Protein AF-A0A956AFU4-F1 (afdb_monomer_lite)

Radius of gyration: 18.27 Å; chains: 1; bounding box: 60×45×40 Å

pLDDT: mean 80.73, std 21.37, range [30.95, 98.81]

Secondary structure (DSSP, 8-state):
-EEEEEEEPPTT--HHHHHHTTBHHHHHHHH--S-B-EEETTEEE--SEEEEPPTT---SSPPPGGGB-TTT--B--S--------TT-PPPHHHHHHTT-SS---STTS----TTTHHHHHHHHHHHHHHHHHTS---EEEEEEEEETHHHHHHHHHHHHHHHHHGGGSEEEEEEES----TTHHHH-GGGTEE-TTEEEEEEEEETT---GGG----TTT-EE-TTSEEEEEEESS-TTTTTBPPTT----

Sequence (253 aa):
MAIVTIFNHGTGYNRAKGVENNELVGWLHSHVIGEEARMDDGRLVPGNFIINEGPGSTAGGIALPTNVNPMTGRERGHETVKLGKTPGQDRSAFAKGFAGEGAGKRWALTGNIAGAGWDENVQRTVHLIQALKYDHDLDVTQVNMVGWSRGAVTSIRIANKLYEVFGASIRCNIFGLDPVAGQNAGVTMEDTRTLPESVDTYVAILSMNEERRSFAPQDRDRMDIAATTTRCFLPMPGKHSEQVMGTSGVAQT

Structure (mmCIF, N/CA/C/O backbone):
data_AF-A0A956AFU4-F1
#
_entry.id   AF-A0A956AFU4-F1
#
loop_
_atom_site.group_PDB
_atom_site.id
_atom_site.type_symbol
_atom_site.label_atom_id
_atom_site.label_alt_id
_atom_site.label_comp_id
_atom_site.label_asym_id
_atom_site.label_entity_id
_atom_site.label_seq_id
_atom_site.pdbx_PDB_ins_code
_atom_site.Cartn_x
_atom_site.Cartn_y
_atom_site.Cartn_z
_atom_site.occupancy
_atom_site.B_iso_or_equiv
_atom_site.auth_seq_id
_atom_site.auth_comp_id
_atom_site.auth_asym_id
_atom_site.auth_atom_id
_atom_site.pdbx_PDB_model_num
ATOM 1 N N . MET A 1 1 ? -12.527 -9.218 15.842 1.00 65.44 1 MET A N 1
ATOM 2 C CA . MET A 1 1 ? -11.191 -8.710 15.489 1.00 65.44 1 MET A CA 1
ATOM 3 C C . MET A 1 1 ? -10.599 -9.505 14.333 1.00 65.44 1 MET A C 1
ATOM 5 O O . MET A 1 1 ? -10.184 -10.644 14.513 1.00 65.44 1 MET A O 1
ATOM 9 N N . ALA A 1 2 ? -10.608 -8.914 13.145 1.00 88.94 2 ALA A N 1
ATOM 10 C CA . ALA A 1 2 ? -10.081 -9.464 11.907 1.00 88.94 2 ALA A CA 1
ATOM 11 C C . ALA A 1 2 ? -8.913 -8.600 11.413 1.00 88.94 2 ALA A C 1
ATOM 13 O O . ALA A 1 2 ? -8.947 -7.369 11.502 1.00 88.94 2 ALA A O 1
ATOM 14 N N . ILE A 1 3 ? -7.886 -9.266 10.892 1.00 95.25 3 ILE A N 1
ATOM 15 C CA . ILE A 1 3 ? -6.719 -8.644 10.266 1.00 95.25 3 ILE A CA 1
ATOM 16 C C . ILE A 1 3 ? -6.833 -8.888 8.765 1.00 95.25 3 ILE A C 1
ATOM 18 O O . ILE A 1 3 ? -7.019 -10.031 8.349 1.00 95.25 3 ILE A O 1
ATOM 22 N N . VAL A 1 4 ? -6.697 -7.831 7.966 1.00 97.56 4 VAL A N 1
ATOM 23 C CA . VAL A 1 4 ? -6.661 -7.929 6.501 1.00 97.56 4 VAL A CA 1
ATOM 24 C C . VAL A 1 4 ? -5.284 -7.515 5.998 1.00 97.56 4 VAL A C 1
ATOM 26 O O . VAL A 1 4 ? -4.750 -6.490 6.420 1.00 97.56 4 VAL A 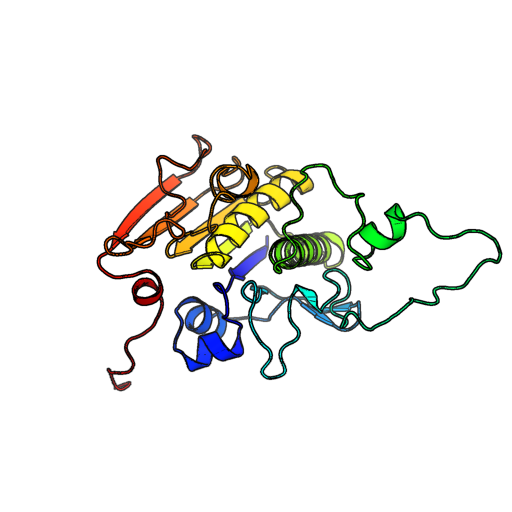O 1
ATOM 29 N N . THR A 1 5 ? -4.696 -8.294 5.092 1.00 98.31 5 THR A N 1
ATOM 30 C CA . THR A 1 5 ? -3.412 -7.947 4.458 1.00 98.31 5 THR A CA 1
ATOM 31 C C . THR A 1 5 ? -3.619 -7.496 3.016 1.00 98.31 5 THR A C 1
ATOM 33 O O . THR A 1 5 ? -4.312 -8.155 2.256 1.00 98.31 5 THR A O 1
ATOM 36 N N . ILE A 1 6 ? -3.015 -6.388 2.605 1.00 98.50 6 ILE A N 1
ATOM 37 C CA . ILE A 1 6 ? -3.124 -5.854 1.247 1.00 98.50 6 ILE A CA 1
ATOM 38 C C . ILE A 1 6 ? -1.759 -5.928 0.572 1.00 98.50 6 ILE A C 1
ATOM 40 O O . ILE A 1 6 ? -0.765 -5.427 1.100 1.00 98.50 6 ILE A O 1
ATOM 44 N N . PHE A 1 7 ? -1.730 -6.510 -0.620 1.00 98.44 7 PHE A N 1
ATOM 45 C CA . PHE A 1 7 ? -0.550 -6.615 -1.467 1.00 98.44 7 PHE A CA 1
ATOM 46 C C . PHE A 1 7 ? -0.687 -5.659 -2.650 1.00 98.44 7 PHE A C 1
ATOM 48 O O . PHE A 1 7 ? -1.596 -5.796 -3.464 1.00 98.44 7 PHE A O 1
ATOM 55 N N . ASN A 1 8 ? 0.203 -4.673 -2.735 1.00 97.69 8 ASN A N 1
ATOM 56 C CA . ASN A 1 8 ? 0.183 -3.625 -3.750 1.00 97.69 8 ASN A CA 1
ATOM 57 C C . ASN A 1 8 ? 1.377 -3.785 -4.700 1.00 97.69 8 ASN A C 1
ATOM 59 O O . ASN A 1 8 ? 2.507 -3.411 -4.363 1.00 97.69 8 ASN A O 1
ATOM 63 N N . HIS A 1 9 ? 1.132 -4.306 -5.903 1.00 95.94 9 HIS A N 1
ATOM 64 C CA . HIS A 1 9 ? 2.177 -4.445 -6.917 1.00 95.94 9 HIS A CA 1
ATOM 65 C C . HIS A 1 9 ? 2.694 -3.084 -7.404 1.00 95.94 9 HIS A C 1
ATOM 67 O O . HIS A 1 9 ? 1.986 -2.072 -7.440 1.00 95.94 9 HIS A O 1
ATOM 73 N N . GLY A 1 10 ? 3.962 -3.059 -7.797 1.00 91.69 10 GLY A N 1
ATOM 74 C CA . GLY A 1 10 ? 4.616 -1.900 -8.387 1.00 91.69 10 GLY A CA 1
ATOM 75 C C . GLY A 1 10 ? 4.255 -1.707 -9.855 1.00 91.69 10 GLY A C 1
ATOM 76 O O . GLY A 1 10 ? 3.595 -2.523 -10.490 1.00 91.69 10 GLY A O 1
ATOM 77 N N . THR A 1 11 ? 4.687 -0.587 -10.421 1.00 89.00 11 THR A N 1
ATOM 78 C CA . THR A 1 11 ? 4.307 -0.203 -11.790 1.00 89.00 11 THR A CA 1
ATOM 79 C C . THR A 1 11 ? 4.598 -1.283 -12.816 1.00 89.00 11 THR A C 1
ATOM 81 O O . THR A 1 11 ? 5.735 -1.737 -12.920 1.00 89.00 11 THR A O 1
ATOM 84 N N . GLY A 1 12 ? 3.626 -1.591 -13.670 1.00 85.38 12 GLY A N 1
ATOM 85 C CA . GLY A 1 12 ? 3.855 -2.526 -14.763 1.00 85.38 12 GLY A CA 1
ATOM 86 C C . GLY A 1 12 ? 3.881 -3.984 -14.305 1.00 85.38 12 GLY A C 1
ATOM 87 O O . GLY A 1 12 ? 4.179 -4.849 -15.131 1.00 85.38 12 GLY A O 1
ATOM 88 N N . TYR A 1 13 ? 3.594 -4.245 -13.023 1.00 89.69 13 TYR A N 1
ATOM 89 C CA . TYR A 1 13 ? 3.439 -5.566 -12.422 1.00 89.69 13 TYR A CA 1
ATOM 90 C C . TYR A 1 13 ? 1.984 -5.804 -12.043 1.00 89.69 13 TYR A C 1
ATOM 92 O O . TYR A 1 13 ? 1.231 -4.882 -11.745 1.00 89.69 13 TYR A O 1
ATOM 100 N N . ASN A 1 14 ? 1.590 -7.061 -12.102 1.00 91.25 14 ASN A N 1
ATOM 101 C CA . ASN A 1 14 ? 0.293 -7.570 -11.692 1.00 91.25 14 ASN A CA 1
ATOM 102 C C . ASN A 1 14 ? 0.534 -8.927 -11.028 1.00 91.25 14 ASN A C 1
ATOM 104 O O . ASN A 1 14 ? 1.646 -9.455 -11.109 1.00 91.25 14 ASN A O 1
ATOM 108 N N . ARG A 1 15 ? -0.495 -9.512 -10.426 1.00 92.56 15 ARG A N 1
ATOM 109 C CA . ARG A 1 15 ? -0.406 -10.794 -9.715 1.00 92.56 15 ARG A CA 1
ATOM 110 C C . ARG A 1 15 ? 0.291 -11.903 -10.513 1.00 92.56 15 ARG A C 1
ATOM 112 O O . ARG A 1 15 ? 1.097 -12.635 -9.955 1.00 92.56 15 ARG A O 1
ATOM 119 N N . ALA A 1 16 ? 0.040 -12.020 -11.823 1.00 91.44 16 ALA A N 1
ATOM 120 C CA . ALA A 1 16 ? 0.672 -13.065 -12.636 1.00 91.44 16 ALA A CA 1
ATOM 121 C C . ALA A 1 16 ? 2.142 -12.747 -12.903 1.00 91.44 16 ALA A C 1
ATOM 123 O O . ALA A 1 16 ? 3.014 -13.574 -12.646 1.00 91.44 16 ALA A O 1
ATOM 124 N N . LYS A 1 17 ? 2.424 -11.528 -13.371 1.00 90.31 17 LYS A N 1
ATOM 125 C CA . LYS A 1 17 ? 3.786 -11.098 -13.684 1.00 90.31 17 LYS A CA 1
ATOM 126 C C . LYS A 1 17 ? 4.671 -11.083 -12.439 1.00 90.31 17 LYS A C 1
ATOM 128 O O . LYS A 1 17 ? 5.851 -11.399 -12.533 1.00 90.31 17 LYS A O 1
ATOM 133 N N . GLY A 1 18 ? 4.114 -10.738 -11.282 1.00 91.19 18 GLY A N 1
ATOM 134 C CA . GLY A 1 18 ? 4.826 -10.763 -10.014 1.00 91.19 18 GLY A CA 1
ATOM 135 C C . GLY A 1 18 ? 5.285 -12.160 -9.634 1.00 91.19 18 GLY A C 1
ATOM 136 O O . GLY A 1 18 ? 6.456 -12.357 -9.322 1.00 91.19 18 GLY A O 1
ATOM 137 N N . VAL A 1 19 ? 4.397 -13.147 -9.747 1.00 91.69 19 VAL A N 1
ATOM 138 C CA . VAL A 1 19 ? 4.746 -14.555 -9.518 1.00 91.69 19 VAL A CA 1
ATOM 139 C C . VAL A 1 19 ? 5.769 -15.046 -10.543 1.00 91.69 19 VAL A C 1
ATOM 141 O O . VAL A 1 19 ? 6.782 -15.623 -10.159 1.00 91.69 19 VAL A O 1
ATOM 144 N N . GLU A 1 20 ? 5.555 -14.765 -11.831 1.00 91.06 20 GLU A N 1
ATOM 145 C CA . GLU A 1 20 ? 6.462 -15.169 -12.917 1.00 91.06 20 GLU A CA 1
ATOM 146 C C . GLU A 1 20 ? 7.886 -14.627 -12.727 1.00 91.06 20 GLU A C 1
ATOM 148 O O . GLU A 1 20 ? 8.863 -15.323 -12.992 1.00 91.06 20 GLU A O 1
ATOM 153 N N . ASN A 1 21 ? 8.012 -13.388 -12.245 1.00 89.25 21 ASN A N 1
ATOM 154 C CA . ASN A 1 21 ? 9.300 -12.714 -12.080 1.00 89.25 21 ASN A CA 1
ATOM 155 C C . ASN A 1 21 ? 9.897 -12.885 -10.676 1.00 89.25 21 ASN A C 1
ATOM 157 O O . ASN A 1 21 ? 10.904 -12.247 -10.373 1.00 89.25 21 ASN A O 1
ATOM 161 N N . ASN A 1 22 ? 9.294 -13.719 -9.820 1.00 90.94 22 ASN A N 1
ATOM 162 C CA . ASN A 1 22 ? 9.691 -13.870 -8.419 1.00 90.94 22 ASN A CA 1
ATOM 163 C C . ASN A 1 22 ? 9.817 -12.508 -7.700 1.00 90.94 22 ASN A C 1
ATOM 165 O O . ASN A 1 22 ? 10.766 -12.245 -6.959 1.00 90.94 22 ASN A O 1
ATOM 169 N N . GLU A 1 23 ? 8.872 -11.610 -7.981 1.00 94.38 23 GLU A N 1
ATOM 170 C CA . GLU A 1 23 ? 8.707 -10.334 -7.293 1.00 94.38 23 GLU A CA 1
ATOM 171 C C . GLU A 1 23 ? 8.320 -10.606 -5.837 1.00 94.38 23 GLU A C 1
ATOM 173 O O . GLU A 1 23 ? 7.397 -11.376 -5.587 1.00 94.38 23 GLU A O 1
ATOM 178 N N . LEU A 1 24 ? 8.936 -9.927 -4.869 1.00 95.62 24 LEU A N 1
ATOM 179 C CA . LEU A 1 24 ? 8.678 -10.142 -3.443 1.00 95.62 24 LEU A CA 1
ATOM 180 C C . LEU A 1 24 ? 7.192 -10.010 -3.064 1.00 95.62 24 LEU A C 1
ATOM 182 O O . LEU A 1 24 ? 6.687 -10.830 -2.305 1.00 95.62 24 LEU A O 1
ATOM 186 N N . VAL A 1 25 ? 6.462 -9.027 -3.603 1.00 96.94 25 VAL A N 1
ATOM 187 C CA . VAL A 1 25 ? 5.008 -8.906 -3.361 1.00 96.94 25 VAL A CA 1
ATOM 188 C C . VAL A 1 25 ? 4.253 -10.095 -3.968 1.00 96.94 25 VAL A C 1
ATOM 190 O O . VAL A 1 25 ? 3.366 -10.645 -3.316 1.00 96.94 25 VAL A O 1
ATOM 193 N N . GLY A 1 26 ? 4.665 -10.525 -5.166 1.00 95.69 26 GLY A N 1
ATOM 194 C CA . GLY A 1 26 ? 4.195 -11.735 -5.845 1.00 95.69 26 GLY A CA 1
ATOM 195 C C . GLY A 1 26 ? 4.377 -12.999 -5.009 1.00 95.69 26 GLY A C 1
ATOM 196 O O . GLY A 1 26 ? 3.454 -13.791 -4.805 1.00 95.69 26 GLY A O 1
ATOM 197 N N . TRP A 1 27 ? 5.582 -13.154 -4.470 1.00 95.88 27 TRP A N 1
ATOM 198 C CA . TRP A 1 27 ? 5.955 -14.246 -3.589 1.00 95.88 27 TRP A CA 1
ATOM 199 C C . TRP A 1 27 ? 5.118 -14.221 -2.308 1.00 95.88 27 TRP A C 1
ATOM 201 O O . TRP A 1 27 ? 4.499 -15.226 -1.968 1.00 95.88 27 TRP A O 1
ATOM 211 N N . LEU A 1 28 ? 5.010 -13.070 -1.638 1.00 96.62 28 LEU A N 1
ATOM 212 C CA . LEU A 1 28 ? 4.272 -12.939 -0.380 1.00 96.62 28 LEU A CA 1
ATOM 213 C C . LEU A 1 28 ? 2.788 -13.276 -0.532 1.00 96.62 28 LEU A C 1
ATOM 215 O O . LEU A 1 28 ? 2.269 -14.064 0.256 1.00 96.62 28 LEU A O 1
ATOM 219 N N . HIS A 1 29 ? 2.107 -12.744 -1.549 1.00 95.56 29 HIS A N 1
ATOM 220 C CA . HIS A 1 29 ? 0.685 -13.042 -1.743 1.00 95.56 29 HIS A CA 1
ATOM 221 C C . HIS A 1 29 ? 0.435 -14.483 -2.214 1.00 95.56 29 HIS A C 1
ATOM 223 O O . HIS A 1 29 ? -0.698 -14.949 -2.178 1.00 95.56 29 HIS A O 1
ATOM 229 N N . SER A 1 30 ? 1.464 -15.192 -2.684 1.00 95.62 30 SER A N 1
ATOM 230 C CA . SER A 1 30 ? 1.369 -16.613 -3.053 1.00 95.62 30 SER A CA 1
ATOM 231 C C . SER A 1 30 ? 1.639 -17.551 -1.874 1.00 95.62 30 SER A C 1
ATOM 233 O O . SER A 1 30 ? 1.306 -18.730 -1.946 1.00 95.62 30 SER A O 1
ATOM 235 N N . HIS A 1 31 ? 2.236 -17.034 -0.795 1.00 95.31 31 HIS A N 1
ATOM 236 C CA . HIS A 1 31 ? 2.576 -17.786 0.419 1.00 95.31 31 HIS A CA 1
ATOM 237 C C . HIS A 1 31 ? 1.756 -17.353 1.644 1.00 95.31 31 HIS A C 1
ATOM 239 O O . HIS A 1 31 ? 1.912 -17.918 2.728 1.00 95.31 31 HIS A O 1
ATOM 245 N N . VAL A 1 32 ? 0.879 -16.357 1.498 1.00 94.38 32 VAL A N 1
ATOM 246 C CA . VAL A 1 32 ? -0.087 -15.993 2.534 1.00 94.38 32 VAL A CA 1
ATOM 247 C C . VAL A 1 32 ? -1.142 -17.092 2.664 1.00 94.38 32 VAL A C 1
ATOM 249 O O . VAL A 1 32 ? -1.648 -17.615 1.674 1.00 94.38 32 VAL A O 1
ATOM 252 N N . ILE A 1 33 ? -1.492 -17.444 3.900 1.00 93.56 33 ILE A N 1
ATOM 253 C CA . ILE A 1 33 ? -2.570 -18.397 4.171 1.00 93.56 33 ILE A CA 1
ATOM 254 C C . ILE A 1 33 ? -3.899 -17.641 4.215 1.00 93.56 33 ILE A C 1
ATOM 256 O O . ILE A 1 33 ? -4.070 -16.715 5.015 1.00 93.56 33 ILE A O 1
ATOM 260 N N . GLY A 1 34 ? -4.858 -18.076 3.400 1.00 92.94 34 GLY A N 1
ATOM 261 C CA . GLY A 1 34 ? -6.239 -17.606 3.436 1.00 92.94 34 GLY A CA 1
ATOM 262 C C . GLY A 1 34 ? -6.835 -17.401 2.051 1.00 92.94 34 GLY A C 1
ATOM 263 O O . GLY A 1 34 ? -6.448 -18.077 1.100 1.00 92.94 34 GLY A O 1
ATOM 264 N N . GLU A 1 35 ? -7.776 -16.467 1.948 1.00 95.19 35 GLU A N 1
ATOM 265 C CA . GLU A 1 35 ? -8.568 -16.222 0.743 1.00 95.19 35 GLU A CA 1
ATOM 266 C C . GLU A 1 35 ? -8.532 -14.742 0.345 1.00 95.19 35 GLU A C 1
ATOM 268 O O . GLU A 1 35 ? -8.536 -13.848 1.200 1.00 95.19 35 GLU A O 1
ATOM 273 N N . GLU A 1 36 ? -8.516 -14.482 -0.965 1.00 96.00 36 GLU A N 1
ATOM 274 C CA . GLU A 1 36 ? -8.571 -13.122 -1.499 1.00 96.00 36 GLU A CA 1
ATOM 275 C C . GLU A 1 36 ? -9.989 -12.557 -1.350 1.00 96.00 36 GLU A C 1
ATOM 277 O O . GLU A 1 36 ? -10.942 -13.063 -1.946 1.00 96.00 36 GLU A O 1
ATOM 282 N N . ALA A 1 37 ? -10.115 -11.446 -0.630 1.00 95.19 37 ALA A N 1
ATOM 283 C CA . ALA A 1 37 ? -11.294 -10.606 -0.664 1.00 95.19 37 ALA A CA 1
ATOM 284 C C . ALA A 1 37 ? -11.355 -9.862 -2.004 1.00 95.19 37 ALA A C 1
ATOM 286 O O . ALA A 1 37 ? -10.443 -9.113 -2.375 1.00 95.19 37 ALA A O 1
ATOM 287 N N . ARG A 1 38 ? -12.451 -10.042 -2.739 1.00 92.81 38 ARG A N 1
ATOM 288 C CA . ARG A 1 38 ? -12.641 -9.434 -4.061 1.00 92.81 38 ARG A CA 1
ATOM 289 C C . ARG A 1 38 ? -14.111 -9.174 -4.352 1.00 92.81 38 ARG A C 1
ATOM 291 O O . ARG A 1 38 ? -14.988 -9.831 -3.805 1.00 92.81 38 ARG A O 1
ATOM 298 N N . MET A 1 39 ? -14.362 -8.243 -5.265 1.00 86.94 39 MET A N 1
ATOM 299 C CA . MET A 1 39 ? -15.676 -8.116 -5.885 1.00 86.94 39 MET A CA 1
ATOM 300 C C . MET A 1 39 ? -15.762 -9.094 -7.053 1.00 86.94 39 MET A C 1
ATOM 302 O O . MET A 1 39 ? -14.866 -9.132 -7.897 1.00 86.94 39 MET A O 1
ATOM 306 N N . ASP A 1 40 ? -16.830 -9.878 -7.083 1.00 84.88 40 ASP A N 1
ATOM 307 C CA . ASP A 1 40 ? -17.170 -10.815 -8.143 1.00 84.88 40 ASP A CA 1
ATOM 308 C C . ASP A 1 40 ? -18.571 -10.480 -8.648 1.00 84.88 40 ASP A C 1
ATOM 310 O O . ASP A 1 40 ? -19.566 -10.700 -7.958 1.00 84.88 40 ASP A O 1
ATOM 314 N N . ASP A 1 41 ? -18.636 -9.847 -9.816 1.00 82.44 41 ASP A N 1
ATOM 315 C CA . ASP A 1 41 ? -19.887 -9.441 -10.460 1.00 82.44 41 ASP A CA 1
ATOM 316 C C . ASP A 1 41 ? -20.851 -8.634 -9.553 1.00 82.44 41 ASP A C 1
ATOM 318 O O . ASP A 1 41 ? -22.069 -8.812 -9.558 1.00 82.44 41 ASP A O 1
ATOM 322 N N . GLY A 1 42 ? -20.306 -7.710 -8.758 1.00 78.81 42 GLY A N 1
ATOM 323 C CA . GLY A 1 42 ? -21.057 -6.874 -7.815 1.00 78.81 42 GLY A CA 1
ATOM 324 C C . GLY A 1 42 ? -21.301 -7.513 -6.448 1.00 78.81 42 GLY A C 1
ATOM 325 O O . GLY A 1 42 ? -21.885 -6.867 -5.580 1.00 78.81 42 GLY A O 1
ATOM 326 N N . ARG A 1 43 ? -20.840 -8.746 -6.227 1.00 84.31 43 ARG A N 1
ATOM 327 C CA . ARG A 1 43 ? -20.922 -9.439 -4.941 1.00 84.31 43 ARG A CA 1
ATOM 328 C C . ARG A 1 43 ? -19.559 -9.479 -4.261 1.00 84.31 43 ARG A C 1
ATOM 330 O O . ARG A 1 43 ? -18.560 -9.805 -4.893 1.00 84.31 43 ARG A O 1
ATOM 337 N N . LEU A 1 44 ? -19.525 -9.208 -2.960 1.00 88.25 44 LEU A N 1
ATOM 338 C CA . LEU A 1 44 ? -18.322 -9.429 -2.167 1.00 88.25 44 LEU A CA 1
ATOM 339 C C . LEU A 1 44 ? -18.074 -10.936 -2.004 1.00 88.25 44 LEU A C 1
ATOM 341 O O . LEU A 1 44 ? -18.920 -11.677 -1.497 1.00 88.25 44 LEU A O 1
ATOM 345 N N . VAL A 1 45 ? -16.892 -11.376 -2.419 1.00 92.62 45 VAL A N 1
ATOM 346 C CA . VAL A 1 45 ? -16.270 -12.620 -1.971 1.00 92.62 45 VAL A CA 1
ATOM 347 C C . VAL A 1 45 ? -15.416 -12.247 -0.758 1.00 92.62 45 VAL A C 1
ATOM 349 O O . VAL A 1 45 ? -14.457 -11.487 -0.928 1.00 92.62 45 VAL A O 1
ATOM 352 N N . PRO A 1 46 ? -15.782 -12.678 0.463 1.00 92.56 46 PRO A N 1
ATOM 353 C CA . PRO A 1 46 ? -15.028 -12.332 1.658 1.00 92.56 46 PRO A CA 1
ATOM 354 C C . PRO A 1 46 ? -13.668 -13.035 1.661 1.00 92.56 46 PRO A C 1
ATOM 356 O O . PRO A 1 46 ? -13.501 -14.087 1.055 1.00 92.56 46 PRO A O 1
ATOM 359 N N . GLY A 1 47 ? -12.702 -12.454 2.364 1.00 93.81 47 GLY A N 1
ATOM 360 C CA . GLY A 1 47 ? -11.348 -12.987 2.465 1.00 93.81 47 GLY A CA 1
ATOM 361 C C . GLY A 1 47 ? -10.522 -12.217 3.489 1.00 93.81 47 GLY A C 1
ATOM 362 O O . GLY A 1 47 ? -10.987 -11.230 4.065 1.00 93.81 47 GLY A O 1
ATOM 363 N N . ASN A 1 48 ? -9.296 -12.670 3.731 1.00 94.00 48 ASN A N 1
ATOM 364 C CA . ASN A 1 48 ? -8.367 -12.078 4.699 1.00 94.00 48 ASN A CA 1
ATOM 365 C C . ASN A 1 48 ? -7.185 -11.355 4.034 1.00 94.00 48 ASN A C 1
ATOM 367 O O . ASN A 1 48 ? -6.356 -10.761 4.731 1.00 94.00 48 ASN A O 1
ATOM 371 N N . PHE A 1 49 ? -7.107 -11.353 2.703 1.00 97.25 49 PHE A N 1
ATOM 372 C CA . PHE A 1 49 ? -6.166 -10.504 1.984 1.00 97.25 49 PHE A CA 1
ATOM 373 C C . PHE A 1 49 ? -6.754 -9.891 0.713 1.00 97.25 49 PHE A C 1
ATOM 375 O O . PHE A 1 49 ? -7.732 -10.381 0.173 1.00 97.25 49 PHE A O 1
ATOM 382 N N . ILE A 1 50 ? -6.160 -8.804 0.228 1.00 97.12 50 ILE A N 1
ATOM 383 C CA . ILE A 1 50 ? -6.544 -8.114 -1.010 1.00 97.12 50 ILE A CA 1
ATOM 384 C C . ILE A 1 50 ? -5.296 -7.993 -1.881 1.00 97.12 50 ILE A C 1
ATOM 386 O O . ILE A 1 50 ? -4.235 -7.617 -1.385 1.00 97.12 50 ILE A O 1
ATOM 390 N N . ILE A 1 51 ? -5.416 -8.266 -3.179 1.00 96.44 51 ILE A N 1
ATOM 391 C CA . ILE A 1 51 ? -4.337 -8.029 -4.145 1.00 96.44 51 ILE A CA 1
ATOM 392 C C . ILE A 1 51 ? -4.727 -6.863 -5.046 1.00 96.44 51 ILE A C 1
ATOM 394 O O . ILE A 1 51 ? -5.764 -6.906 -5.708 1.00 96.44 51 ILE A O 1
ATOM 398 N N . ASN A 1 52 ? -3.886 -5.835 -5.091 1.00 94.69 52 ASN A N 1
ATOM 399 C CA . ASN A 1 52 ? -4.008 -4.692 -5.985 1.00 94.69 52 ASN A CA 1
ATOM 400 C C . ASN A 1 52 ? -2.939 -4.751 -7.071 1.00 94.69 52 ASN A C 1
ATOM 402 O O . ASN A 1 52 ? -1.739 -4.823 -6.790 1.00 94.69 52 ASN A O 1
ATOM 406 N N . GLU A 1 53 ? -3.385 -4.656 -8.320 1.00 92.12 53 GLU A N 1
ATOM 407 C CA . GLU A 1 53 ? -2.484 -4.659 -9.466 1.00 92.12 53 GLU A CA 1
ATOM 408 C C . GLU A 1 53 ? -1.706 -3.349 -9.555 1.00 92.12 53 GLU A C 1
ATOM 410 O O . GLU A 1 53 ? -2.178 -2.276 -9.172 1.00 92.12 53 GLU A O 1
ATOM 415 N N . GLY A 1 54 ? -0.512 -3.417 -10.122 1.00 88.19 54 GLY A N 1
ATOM 416 C CA . GLY A 1 54 ? 0.346 -2.264 -10.268 1.00 88.19 54 GLY A CA 1
ATOM 417 C C . GLY A 1 54 ? -0.186 -1.263 -11.294 1.00 88.19 54 GLY A C 1
ATOM 418 O O . GLY A 1 54 ? -0.692 -1.665 -12.351 1.00 88.19 54 GLY A O 1
ATOM 419 N N . PRO A 1 55 ? -0.014 0.049 -11.049 1.00 83.25 55 PRO A N 1
ATOM 420 C CA . PRO A 1 55 ? -0.322 1.096 -12.020 1.00 83.25 55 PRO A CA 1
ATOM 421 C C . PRO A 1 55 ? 0.346 0.838 -13.368 1.00 83.25 55 PRO A C 1
ATOM 423 O O . PRO A 1 55 ? 1.532 0.505 -13.423 1.00 83.25 55 PRO A O 1
ATOM 426 N N . GLY A 1 56 ? -0.397 1.008 -14.460 1.00 75.31 56 GLY A N 1
ATOM 427 C CA . GLY A 1 56 ? 0.124 0.810 -15.817 1.00 75.31 56 GLY A CA 1
ATOM 428 C C . GLY A 1 56 ? 0.585 -0.619 -16.139 1.00 75.31 56 GLY A C 1
ATOM 429 O O . GLY A 1 56 ? 1.389 -0.797 -17.053 1.00 75.31 56 GLY A O 1
ATOM 430 N N . SER A 1 57 ? 0.135 -1.633 -15.394 1.00 75.69 57 SER A N 1
ATOM 431 C CA . SER A 1 57 ? 0.309 -3.035 -15.792 1.00 75.69 57 SER A CA 1
ATOM 432 C C . SER A 1 57 ? -0.432 -3.344 -17.096 1.00 75.69 57 SER A C 1
ATOM 434 O O . SER A 1 57 ? -1.427 -2.705 -17.428 1.00 75.69 57 SER A O 1
ATOM 436 N N . THR A 1 58 ? 0.094 -4.290 -17.877 1.00 66.31 58 THR A N 1
ATOM 437 C CA . THR A 1 58 ? -0.496 -4.737 -19.148 1.00 66.31 58 THR A CA 1
ATOM 438 C C . THR A 1 58 ? -1.012 -6.171 -19.036 1.00 66.31 58 THR A C 1
ATOM 440 O O . THR A 1 58 ? -0.561 -6.950 -18.194 1.00 66.31 58 THR A O 1
ATOM 443 N N . ALA A 1 59 ? -2.020 -6.490 -19.851 1.00 54.06 59 ALA A N 1
ATOM 444 C CA . ALA A 1 59 ? -2.878 -7.654 -19.667 1.00 54.06 59 ALA A CA 1
ATOM 445 C C . ALA A 1 59 ? -2.272 -8.959 -20.214 1.00 54.06 59 ALA A C 1
ATOM 447 O O . ALA A 1 59 ? -2.007 -9.082 -21.407 1.00 54.06 59 ALA A O 1
ATOM 448 N N . GLY A 1 60 ? -2.161 -9.952 -19.329 1.00 55.19 60 GLY A N 1
ATOM 449 C CA . GLY A 1 60 ? -2.103 -11.385 -19.636 1.00 55.19 60 GLY A CA 1
ATOM 450 C C . GLY A 1 60 ? -3.388 -12.086 -19.178 1.00 55.19 60 GLY A C 1
ATOM 451 O O . GLY A 1 60 ? -3.326 -13.055 -18.435 1.00 55.19 60 GLY A O 1
ATOM 452 N N . GLY A 1 61 ? -4.556 -11.522 -19.515 1.00 58.97 61 GLY A N 1
ATOM 453 C CA . GLY A 1 61 ? -5.866 -12.007 -19.045 1.00 58.97 61 GLY A CA 1
ATOM 454 C C . GLY A 1 61 ? -6.303 -11.507 -17.658 1.00 58.97 61 GLY A C 1
ATOM 455 O O . GLY A 1 61 ? -7.357 -11.905 -17.178 1.00 58.97 61 GLY A O 1
ATOM 456 N N . ILE A 1 62 ? -5.527 -10.622 -17.018 1.00 69.06 62 ILE A N 1
ATOM 457 C CA . ILE A 1 62 ? -5.896 -9.968 -15.751 1.00 69.06 62 ILE A CA 1
ATOM 458 C C . ILE A 1 62 ? -6.545 -8.617 -16.044 1.00 69.06 62 ILE A C 1
ATOM 460 O O . ILE A 1 62 ? -5.972 -7.787 -16.757 1.00 69.06 62 ILE A O 1
ATOM 464 N N . ALA A 1 63 ? -7.721 -8.388 -15.461 1.00 65.31 63 ALA A N 1
ATOM 465 C CA . ALA A 1 63 ? -8.434 -7.128 -15.579 1.00 65.31 63 ALA A CA 1
ATOM 466 C C . ALA A 1 63 ? -7.705 -6.018 -14.793 1.00 65.31 63 ALA A C 1
ATOM 468 O O . ALA A 1 63 ? -7.436 -6.145 -13.599 1.00 65.31 63 ALA A O 1
ATOM 469 N N . LEU A 1 64 ? -7.343 -4.935 -15.486 1.00 71.38 64 LEU A N 1
ATOM 470 C CA . LEU A 1 64 ? -6.541 -3.845 -14.922 1.00 71.38 64 LEU A CA 1
ATOM 471 C C . LEU A 1 64 ? -7.378 -2.946 -13.998 1.00 71.38 64 LEU A C 1
ATOM 473 O O . LEU A 1 64 ? -8.562 -2.755 -14.277 1.00 71.38 64 LEU A O 1
ATOM 477 N N . PRO A 1 65 ? -6.779 -2.280 -12.991 1.00 66.88 65 PRO A N 1
ATOM 478 C CA . PRO A 1 65 ? -7.508 -1.382 -12.092 1.00 66.88 65 PRO A CA 1
ATOM 479 C C . PRO A 1 65 ? -8.283 -0.291 -12.838 1.00 66.88 65 PRO A C 1
ATOM 481 O O . PRO A 1 65 ? -9.421 0.012 -12.500 1.00 66.88 65 PRO A O 1
ATOM 484 N N . THR A 1 66 ? -7.708 0.247 -13.916 1.00 69.69 66 THR A N 1
ATOM 485 C CA . THR A 1 66 ? -8.348 1.260 -14.773 1.00 69.69 66 THR A CA 1
ATOM 486 C C . THR A 1 66 ? -9.525 0.722 -15.584 1.00 69.69 66 THR A C 1
ATOM 488 O O . THR A 1 66 ? -10.405 1.488 -15.977 1.00 69.69 66 THR A O 1
ATOM 491 N N . ASN A 1 67 ? -9.533 -0.583 -15.848 1.00 71.31 67 ASN A N 1
ATOM 492 C CA . ASN A 1 67 ? -10.495 -1.257 -16.714 1.00 71.31 67 ASN A CA 1
ATOM 493 C C . ASN A 1 67 ? -11.580 -1.969 -15.911 1.00 71.31 67 ASN A C 1
ATO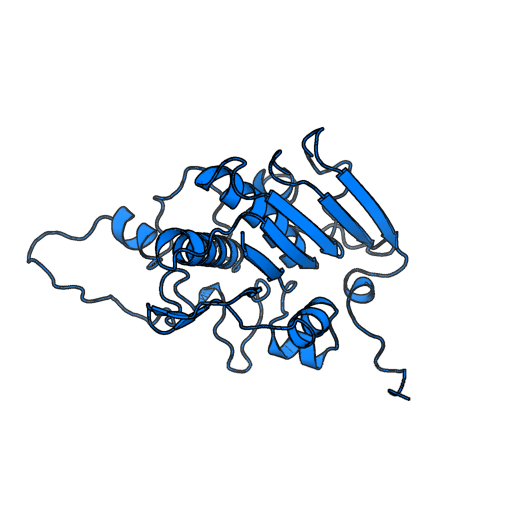M 495 O O . ASN A 1 67 ? -12.453 -2.582 -16.508 1.00 71.31 67 ASN A O 1
ATOM 499 N N . VAL A 1 68 ? -11.544 -1.896 -14.582 1.00 71.69 68 VAL A N 1
ATOM 500 C CA . VAL A 1 68 ? -12.509 -2.537 -13.692 1.00 71.69 68 VAL A CA 1
ATOM 501 C C . VAL A 1 68 ? -13.220 -1.464 -12.880 1.00 71.69 68 VAL A C 1
ATOM 503 O O . VAL A 1 68 ? -12.641 -0.445 -12.490 1.00 71.69 68 VAL A O 1
ATOM 506 N N . ASN A 1 69 ? -14.520 -1.630 -12.670 1.00 76.19 69 ASN A N 1
ATOM 507 C CA . ASN A 1 69 ? -15.243 -0.793 -11.729 1.00 76.19 69 ASN A CA 1
ATOM 508 C C . ASN A 1 69 ? -14.814 -1.199 -10.304 1.00 76.19 69 ASN A C 1
ATOM 510 O O . ASN A 1 69 ? -15.046 -2.344 -9.909 1.00 76.19 69 ASN A O 1
ATOM 514 N N . PRO A 1 70 ? -14.211 -0.290 -9.518 1.00 72.56 70 PRO A N 1
ATOM 515 C CA . PRO A 1 70 ? -13.678 -0.620 -8.197 1.00 72.56 70 PRO A CA 1
ATOM 516 C C . PRO A 1 70 ? -14.757 -1.060 -7.197 1.00 72.56 70 PRO A C 1
ATOM 518 O O . PRO A 1 70 ? -14.436 -1.737 -6.224 1.00 72.56 70 PRO A O 1
ATOM 521 N N . MET A 1 71 ? -16.021 -0.709 -7.451 1.00 75.88 71 MET A N 1
ATOM 522 C CA . MET A 1 71 ? -17.163 -1.047 -6.603 1.00 75.88 71 MET A CA 1
ATOM 523 C C . MET A 1 71 ? -17.789 -2.390 -6.967 1.00 75.88 71 MET A C 1
ATOM 525 O O . MET A 1 71 ? -18.337 -3.058 -6.107 1.00 75.88 71 MET A O 1
ATOM 529 N N . THR A 1 72 ? -17.749 -2.796 -8.238 1.00 72.94 72 THR A N 1
ATOM 530 C CA . THR A 1 72 ? -18.459 -4.008 -8.685 1.00 72.94 72 THR A CA 1
ATOM 531 C C . THR A 1 72 ? -17.532 -5.133 -9.120 1.00 72.94 72 THR A C 1
ATOM 533 O O . THR A 1 72 ? -17.976 -6.269 -9.235 1.00 72.94 72 THR A O 1
ATOM 536 N N . GLY A 1 73 ? -16.253 -4.861 -9.383 1.00 71.12 73 GLY A N 1
ATOM 537 C CA . GLY A 1 73 ? -15.329 -5.852 -9.941 1.00 71.12 73 GLY A CA 1
ATOM 538 C C . GLY A 1 73 ? -15.608 -6.211 -11.404 1.00 71.12 73 GLY A C 1
ATOM 539 O O . GLY A 1 73 ? -14.883 -7.016 -11.978 1.00 71.12 73 GLY A O 1
ATOM 540 N N . ARG A 1 74 ? -16.626 -5.606 -12.031 1.00 76.62 74 ARG A N 1
ATOM 541 C CA . ARG A 1 74 ? -16.943 -5.808 -13.449 1.00 76.62 74 ARG A CA 1
ATOM 542 C C . ARG A 1 74 ? -15.954 -5.060 -14.322 1.00 76.62 74 ARG A C 1
ATOM 544 O O . ARG A 1 74 ? -15.546 -3.946 -13.974 1.00 76.62 74 ARG A O 1
ATOM 551 N N . GLU A 1 75 ? -15.629 -5.628 -15.480 1.00 70.62 75 GLU A N 1
ATOM 552 C CA . GLU A 1 75 ? -14.977 -4.851 -16.527 1.00 70.62 75 GLU A CA 1
ATOM 553 C C . GLU A 1 75 ? -15.818 -3.607 -16.817 1.00 70.62 75 GLU A C 1
ATOM 555 O O . GLU A 1 75 ? -17.042 -3.662 -16.955 1.00 70.62 75 GLU A O 1
ATOM 560 N N . ARG A 1 76 ? -15.151 -2.461 -16.905 1.00 67.38 76 ARG A N 1
ATOM 561 C CA . ARG A 1 76 ? -15.726 -1.249 -17.463 1.00 67.38 76 ARG A CA 1
ATOM 562 C C . ARG A 1 76 ? -15.919 -1.516 -18.947 1.00 67.38 76 ARG A C 1
ATOM 564 O O . ARG A 1 76 ? -15.058 -1.198 -19.763 1.00 67.38 76 ARG A O 1
ATOM 571 N N . GLY A 1 77 ? -17.041 -2.124 -19.307 1.00 48.53 77 GLY A N 1
ATOM 572 C CA . GLY A 1 77 ? -17.463 -2.119 -20.693 1.00 48.53 77 GLY A CA 1
ATOM 573 C C . GLY A 1 77 ? -17.679 -0.676 -21.152 1.00 48.53 77 GLY A C 1
ATOM 574 O O . GLY A 1 77 ? -17.782 0.259 -20.351 1.00 48.53 77 GLY A O 1
ATOM 575 N N . HIS A 1 78 ? -17.916 -0.499 -22.446 1.00 37.88 78 HIS A N 1
ATOM 576 C CA . HIS A 1 78 ? -18.740 0.607 -22.945 1.00 37.88 78 HIS A CA 1
ATOM 577 C C . HIS A 1 78 ? -20.190 0.524 -22.397 1.00 37.88 78 HIS A C 1
ATOM 579 O O . HIS A 1 78 ? -21.160 0.810 -23.100 1.00 37.88 78 HIS A O 1
ATOM 585 N N . GLU A 1 79 ? -20.369 0.114 -21.141 1.00 37.47 79 GLU A N 1
ATOM 586 C CA . GLU A 1 79 ? -21.624 0.095 -20.431 1.00 37.47 79 GLU A CA 1
ATOM 587 C C . GLU A 1 79 ? -21.969 1.542 -20.095 1.00 37.47 79 GLU A C 1
ATOM 589 O O . GLU A 1 79 ? -21.701 2.093 -19.031 1.00 37.47 79 GLU A O 1
ATOM 594 N N . THR A 1 80 ? -22.663 2.159 -21.047 1.00 33.16 80 THR A N 1
ATOM 595 C CA . THR A 1 80 ? -23.872 2.875 -20.667 1.00 33.16 80 THR A CA 1
ATOM 596 C C . THR A 1 80 ? -24.732 1.874 -19.915 1.00 33.16 80 THR A C 1
ATOM 598 O O . THR A 1 80 ? -25.522 1.147 -20.515 1.00 33.16 80 THR A O 1
ATOM 601 N N . VAL A 1 81 ? -24.561 1.806 -18.599 1.00 32.91 81 VAL A N 1
ATOM 602 C CA . VAL A 1 81 ? -25.513 1.122 -17.747 1.00 32.91 81 VAL A CA 1
ATOM 603 C C . VAL A 1 81 ? -26.865 1.771 -18.020 1.00 32.91 81 VAL A C 1
ATOM 605 O O . VAL A 1 81 ? -27.155 2.892 -17.598 1.00 32.91 81 VAL A O 1
ATOM 608 N N . LYS A 1 82 ? -27.703 1.079 -18.799 1.00 33.12 82 LYS A N 1
ATOM 609 C CA . LYS A 1 82 ? -29.131 1.369 -18.920 1.00 33.12 82 LYS A CA 1
ATOM 610 C C . LYS A 1 82 ? -29.794 0.884 -17.633 1.00 33.12 82 LYS A C 1
ATOM 612 O O . LYS A 1 82 ? -30.639 -0.003 -17.657 1.00 33.12 82 LYS A O 1
ATOM 617 N N . LEU A 1 83 ? -29.404 1.468 -16.500 1.00 35.75 83 LEU A N 1
ATOM 618 C CA . LEU A 1 83 ? -30.223 1.420 -15.300 1.00 35.75 83 LEU A CA 1
ATOM 619 C C . LEU A 1 83 ? -31.492 2.200 -15.634 1.00 35.75 83 LEU A C 1
ATOM 621 O O . LEU A 1 83 ? -31.394 3.313 -16.155 1.00 35.75 83 LEU A O 1
ATOM 625 N N . GLY A 1 84 ? -32.645 1.567 -15.408 1.00 32.81 84 GLY A N 1
ATOM 626 C CA . GLY A 1 84 ? -33.972 1.999 -15.844 1.00 32.81 84 GLY A CA 1
ATOM 627 C C . GLY A 1 84 ? -34.101 3.509 -16.011 1.00 32.81 84 GLY A C 1
ATOM 628 O O . GLY A 1 84 ? -34.066 4.265 -15.042 1.00 32.81 84 GLY A O 1
ATOM 629 N N . LYS A 1 85 ? -34.239 3.945 -17.266 1.00 32.66 85 LYS A N 1
ATOM 630 C CA . LYS A 1 85 ? -34.627 5.315 -17.574 1.00 32.66 85 LYS A CA 1
ATOM 631 C C . LYS A 1 85 ? -36.024 5.526 -17.001 1.00 32.66 85 LYS A C 1
ATOM 633 O O . LYS A 1 85 ? -36.999 5.149 -17.642 1.00 32.66 85 LYS A O 1
ATOM 638 N N . THR A 1 86 ? -36.136 6.175 -15.849 1.00 36.66 86 THR A N 1
ATOM 639 C CA . THR A 1 86 ? -37.305 7.026 -15.633 1.00 36.66 86 THR A CA 1
ATOM 640 C C . THR A 1 86 ? -37.178 8.144 -16.672 1.00 36.66 86 THR A C 1
ATOM 642 O O . THR A 1 86 ? -36.158 8.845 -16.673 1.00 36.66 86 THR A O 1
ATOM 645 N N . PRO A 1 87 ? -38.107 8.273 -17.633 1.00 30.95 87 PRO A N 1
ATOM 646 C CA . PRO A 1 87 ? -37.977 9.260 -18.695 1.00 30.95 87 PRO A CA 1
ATOM 647 C C . PRO A 1 87 ? -37.894 10.664 -18.083 1.00 30.95 87 PRO A C 1
ATOM 649 O O . PRO A 1 87 ? -38.824 11.094 -17.410 1.00 30.95 87 PRO A O 1
ATOM 652 N N . GLY A 1 88 ? -36.775 11.365 -18.296 1.00 39.88 88 GLY A N 1
ATOM 653 C CA . GLY A 1 88 ? -36.649 12.792 -17.972 1.00 39.88 88 GLY A CA 1
ATOM 654 C C . GLY A 1 88 ? -35.662 13.195 -16.871 1.00 39.88 88 GLY A C 1
ATOM 655 O O . GLY A 1 88 ? -35.543 14.389 -16.619 1.00 39.88 88 GLY A O 1
ATOM 656 N N . GLN A 1 89 ? -34.918 12.277 -16.240 1.00 39.41 89 GLN A N 1
ATOM 657 C CA . GLN A 1 89 ? -33.853 12.662 -15.298 1.00 39.41 89 GLN A CA 1
ATOM 658 C C . GLN A 1 89 ? -32.524 11.985 -15.636 1.00 39.41 89 GLN A C 1
ATOM 660 O O . GLN A 1 89 ? -32.264 10.845 -15.253 1.00 39.41 89 GLN A O 1
ATOM 665 N N . ASP A 1 90 ? -31.658 12.707 -16.349 1.00 43.81 90 ASP A N 1
ATOM 666 C CA . ASP A 1 90 ? -30.250 12.334 -16.460 1.00 43.81 90 ASP A CA 1
ATOM 667 C C . ASP A 1 90 ? -29.638 12.295 -15.052 1.00 43.81 90 ASP A C 1
ATOM 669 O O . ASP A 1 90 ? -29.640 13.297 -14.329 1.00 43.81 90 ASP A O 1
ATOM 673 N N . ARG A 1 91 ? -29.123 11.130 -14.630 1.00 42.75 91 ARG A N 1
ATOM 674 C CA . ARG A 1 91 ? -28.404 11.029 -13.353 1.00 42.75 91 ARG A CA 1
ATOM 675 C C . ARG A 1 91 ? -27.228 11.996 -13.404 1.00 42.75 91 ARG A C 1
ATOM 677 O O . ARG A 1 91 ? -26.380 11.905 -14.295 1.00 42.75 91 ARG A O 1
ATOM 684 N N . SER A 1 92 ? -27.182 12.907 -12.434 1.00 44.19 92 SER A N 1
ATOM 685 C CA . SER A 1 92 ? -26.098 13.881 -12.333 1.00 44.19 92 SER A CA 1
ATOM 686 C C . SER A 1 92 ? -24.739 13.173 -12.287 1.00 44.19 92 SER A C 1
ATOM 688 O O . SER A 1 92 ? -24.631 12.055 -11.776 1.00 44.19 92 SER A O 1
ATOM 690 N N . ALA A 1 93 ? -23.688 13.833 -12.778 1.00 40.31 93 ALA A N 1
ATOM 691 C CA . ALA A 1 93 ? -22.319 13.306 -12.774 1.00 40.31 93 ALA A CA 1
ATOM 692 C C . ALA A 1 93 ? -21.858 12.774 -11.393 1.00 40.31 93 ALA A C 1
ATOM 694 O O . ALA A 1 93 ? -21.022 11.880 -11.339 1.00 40.31 93 ALA A O 1
ATOM 695 N N . PHE A 1 94 ? -22.475 13.247 -10.296 1.00 35.94 94 PHE A N 1
ATOM 696 C CA . PHE A 1 94 ? -22.344 12.701 -8.934 1.00 35.94 94 PHE A CA 1
ATOM 697 C C . PHE A 1 94 ? -22.612 11.209 -8.849 1.00 35.94 94 PHE A C 1
ATOM 699 O O . PHE A 1 94 ? -21.790 10.462 -8.341 1.00 35.94 94 PHE A O 1
ATOM 706 N N . ALA A 1 95 ? -23.780 10.783 -9.328 1.00 39.03 95 ALA A N 1
ATOM 707 C CA . ALA A 1 95 ? -24.264 9.429 -9.118 1.00 39.03 95 ALA A CA 1
ATOM 708 C C . ALA A 1 95 ? -23.484 8.418 -9.965 1.00 39.03 95 ALA A C 1
ATOM 710 O O . ALA A 1 95 ? -23.351 7.268 -9.567 1.00 39.03 95 ALA A O 1
ATOM 711 N N . LYS A 1 96 ? -22.946 8.865 -11.106 1.00 42.09 96 LYS A N 1
ATOM 712 C CA . LYS A 1 96 ? -22.068 8.077 -11.978 1.00 42.09 96 LYS A CA 1
ATOM 713 C C . LYS A 1 96 ? -20.662 7.935 -11.373 1.00 42.09 96 LYS A C 1
ATOM 715 O O . LYS A 1 96 ? -20.159 6.825 -11.254 1.00 42.09 96 LYS A O 1
ATOM 720 N N . GLY A 1 97 ? -20.091 9.031 -10.857 1.00 39.94 97 GLY A N 1
ATOM 721 C CA . GLY A 1 97 ? -18.806 9.008 -10.146 1.00 39.94 97 GLY A CA 1
ATOM 722 C C . GLY A 1 97 ? -18.832 8.272 -8.800 1.00 39.94 97 GLY A C 1
ATOM 723 O O . GLY A 1 97 ? -17.826 7.690 -8.414 1.00 39.94 97 GLY A O 1
ATOM 724 N N . PHE A 1 98 ? -19.971 8.256 -8.100 1.00 40.47 98 PHE A N 1
ATOM 725 C CA . PHE A 1 98 ? -20.164 7.487 -6.862 1.00 40.47 98 PHE A CA 1
ATOM 726 C C . PHE A 1 98 ? -20.266 5.972 -7.117 1.00 40.47 98 PHE A C 1
ATOM 728 O O . PHE A 1 98 ? -19.881 5.177 -6.270 1.00 40.47 98 PHE A O 1
ATOM 735 N N . ALA A 1 99 ? -20.752 5.568 -8.295 1.00 46.69 99 ALA A N 1
ATOM 736 C CA . ALA A 1 99 ? -20.912 4.167 -8.686 1.00 46.69 99 ALA A CA 1
ATOM 737 C C . ALA A 1 99 ? -19.673 3.567 -9.381 1.00 46.69 99 ALA A C 1
ATOM 739 O O . ALA A 1 99 ? -19.746 2.444 -9.869 1.00 46.69 99 ALA A O 1
ATOM 740 N N . GLY A 1 100 ? -18.558 4.303 -9.476 1.00 48.31 100 GLY A N 1
ATOM 741 C CA . GLY A 1 100 ? -17.349 3.853 -10.183 1.00 48.31 100 GLY A CA 1
ATOM 742 C C . GLY A 1 100 ? -17.458 3.873 -11.716 1.00 48.31 100 GLY A C 1
ATOM 743 O O . GLY A 1 100 ? -16.556 3.398 -12.407 1.00 48.31 100 GLY A O 1
ATOM 744 N N . GLU A 1 101 ? -18.531 4.452 -12.264 1.00 45.22 101 GLU A N 1
ATOM 745 C CA . GLU A 1 101 ? -18.813 4.543 -13.699 1.00 45.22 101 GLU A CA 1
ATOM 746 C C . GLU A 1 101 ? -18.512 5.955 -14.209 1.00 45.22 101 GLU A C 1
ATOM 748 O O . GLU A 1 101 ? -19.383 6.813 -14.358 1.00 45.22 101 GLU A O 1
ATOM 753 N N . GLY A 1 102 ? -17.233 6.203 -14.476 1.00 39.69 102 GLY A N 1
ATOM 754 C CA . GLY A 1 102 ? -16.749 7.436 -15.091 1.00 39.69 102 GLY A CA 1
ATOM 755 C C . GLY A 1 102 ? -15.930 8.319 -14.153 1.00 39.69 102 GLY A C 1
ATOM 756 O O . GLY A 1 102 ? -16.196 8.445 -12.958 1.00 39.69 102 GLY A O 1
ATOM 757 N N . ALA A 1 103 ? -14.918 8.968 -14.732 1.00 37.34 103 ALA A N 1
ATOM 758 C CA . ALA A 1 103 ? -14.088 9.976 -14.081 1.00 37.34 103 ALA A CA 1
ATOM 759 C C . ALA A 1 103 ? -14.944 11.209 -13.718 1.00 37.34 103 ALA A C 1
ATOM 761 O O . ALA A 1 103 ? -15.097 12.134 -14.512 1.00 37.34 103 ALA A O 1
ATOM 762 N N . GLY A 1 104 ? -15.581 11.196 -12.542 1.00 34.12 104 GLY A N 1
ATOM 763 C CA . GLY A 1 104 ? -16.744 12.050 -12.273 1.00 34.12 104 GLY A CA 1
ATOM 764 C C . GLY A 1 104 ? -16.893 12.596 -10.852 1.00 34.12 104 GLY A C 1
ATOM 765 O O . GLY A 1 104 ? -17.961 12.499 -10.264 1.00 34.12 104 GLY A O 1
ATOM 766 N N . LYS A 1 105 ? -15.850 13.250 -10.329 1.00 36.31 105 LYS A N 1
ATOM 767 C CA . LYS A 1 105 ? -15.929 14.504 -9.542 1.00 36.31 105 LYS A CA 1
ATOM 768 C C . LYS A 1 105 ? -16.683 14.606 -8.201 1.00 36.31 105 LYS A C 1
ATOM 770 O O . LYS A 1 105 ? -16.811 15.737 -7.739 1.00 36.31 105 LYS A O 1
ATOM 775 N N . ARG A 1 106 ? -17.148 13.552 -7.516 1.00 31.95 106 ARG A N 1
ATOM 776 C CA . ARG A 1 106 ? -17.994 13.809 -6.322 1.00 31.95 106 ARG A CA 1
ATOM 777 C C . ARG A 1 106 ? -17.791 12.982 -5.039 1.00 31.95 106 ARG A C 1
ATOM 779 O O . ARG A 1 106 ? -18.588 13.120 -4.121 1.00 31.95 106 ARG A O 1
ATOM 786 N N . TRP A 1 107 ? -16.649 12.302 -4.904 1.00 34.66 107 TRP A N 1
ATOM 787 C CA . TRP A 1 107 ? -16.049 11.931 -3.602 1.00 34.66 107 TRP A CA 1
ATOM 788 C C . TRP A 1 107 ? -14.821 12.803 -3.252 1.00 34.66 107 TRP A C 1
ATOM 790 O O . TRP A 1 107 ? -13.962 12.413 -2.466 1.00 34.66 107 TRP A O 1
ATOM 800 N N . ALA A 1 108 ? -14.736 14.000 -3.847 1.00 33.66 108 ALA A N 1
ATOM 801 C CA . ALA A 1 108 ? -13.661 14.970 -3.654 1.00 33.66 108 ALA A CA 1
ATOM 802 C C . ALA A 1 108 ? -13.683 15.603 -2.248 1.00 33.66 108 ALA A C 1
ATOM 804 O O . ALA A 1 108 ? -14.004 16.780 -2.107 1.00 33.66 108 ALA A O 1
ATOM 805 N N . LEU A 1 109 ? -13.335 14.827 -1.219 1.00 33.28 109 LEU A N 1
ATOM 806 C CA . LEU A 1 109 ? -12.833 15.387 0.038 1.00 33.28 109 LEU A CA 1
ATOM 807 C C . LEU A 1 109 ? -11.301 15.524 0.028 1.00 33.28 109 LEU A C 1
ATOM 809 O O . LEU A 1 109 ? -10.766 16.348 0.754 1.00 33.28 109 LEU A O 1
ATOM 813 N N . THR A 1 110 ? -10.602 14.833 -0.876 1.00 34.62 110 THR A N 1
ATOM 814 C CA . THR A 1 110 ? -9.162 15.007 -1.123 1.00 34.62 110 THR A CA 1
ATOM 815 C C . THR A 1 110 ? -8.885 14.794 -2.613 1.00 34.62 110 THR A C 1
ATOM 817 O O . THR A 1 110 ? -8.806 13.684 -3.133 1.00 34.62 110 THR A O 1
ATOM 820 N N . GLY A 1 111 ? -8.873 15.899 -3.360 1.00 32.41 111 GLY A N 1
ATOM 821 C CA . GLY A 1 111 ? -8.692 15.891 -4.804 1.00 32.41 111 GLY A CA 1
ATOM 822 C C . GLY A 1 111 ? -7.247 15.612 -5.195 1.00 32.41 111 GLY A C 1
ATOM 823 O O . GLY A 1 111 ? -6.420 16.500 -5.071 1.00 32.41 111 GLY A O 1
ATOM 824 N N . ASN A 1 112 ? -6.982 14.424 -5.736 1.00 36.25 112 ASN A N 1
ATOM 825 C CA . ASN A 1 112 ? -5.953 14.181 -6.749 1.00 36.25 112 ASN A CA 1
ATOM 826 C C . ASN A 1 112 ? -6.325 12.910 -7.517 1.00 36.25 112 ASN A C 1
ATOM 828 O O . ASN A 1 112 ? -5.998 11.807 -7.090 1.00 36.25 112 ASN A O 1
ATOM 832 N N . ILE A 1 113 ? -7.043 13.076 -8.636 1.00 39.38 113 ILE A N 1
ATOM 833 C CA . ILE A 1 113 ? -7.314 11.966 -9.552 1.00 39.38 113 ILE A CA 1
ATOM 834 C C . ILE A 1 113 ? -6.145 11.881 -10.535 1.00 39.38 113 ILE A C 1
ATOM 836 O O . ILE A 1 113 ? -6.084 12.648 -11.498 1.00 39.38 113 ILE A O 1
ATOM 840 N N . ALA A 1 114 ? -5.207 10.976 -10.283 1.00 45.50 114 ALA A N 1
ATOM 841 C CA . ALA A 1 114 ? -4.149 10.631 -11.220 1.00 45.50 114 ALA A CA 1
ATOM 842 C C . ALA A 1 114 ? -4.563 9.315 -11.885 1.00 45.50 114 ALA A C 1
ATOM 844 O O . ALA A 1 114 ? -4.320 8.241 -11.340 1.00 45.50 114 ALA A O 1
ATOM 845 N N . GLY A 1 115 ? -5.227 9.409 -13.044 1.00 48.66 115 GLY A N 1
ATOM 846 C CA . GLY A 1 115 ? -5.837 8.297 -13.796 1.00 48.66 115 GLY A CA 1
ATOM 847 C C . GLY A 1 115 ? -4.859 7.250 -14.352 1.00 48.66 115 GLY A C 1
ATOM 848 O O . GLY A 1 115 ? -4.850 6.985 -15.549 1.00 48.66 115 GLY A O 1
ATOM 849 N N . ALA A 1 116 ? -4.034 6.658 -13.491 1.00 63.06 116 ALA A N 1
ATOM 850 C CA . ALA A 1 116 ? -3.023 5.650 -13.798 1.00 63.06 116 ALA A CA 1
ATOM 851 C C . ALA A 1 116 ? -3.261 4.312 -13.061 1.00 63.06 116 ALA A C 1
ATOM 853 O O . ALA A 1 116 ? -2.392 3.442 -13.094 1.00 63.06 116 ALA A O 1
ATOM 854 N N . GLY A 1 117 ? -4.409 4.137 -12.391 1.00 72.25 117 GLY A N 1
ATOM 855 C CA . GLY A 1 117 ? -4.768 2.925 -11.640 1.00 72.25 117 GLY A CA 1
ATOM 856 C C . GLY A 1 117 ? -4.568 3.018 -10.124 1.00 72.25 117 GLY A C 1
ATOM 857 O O . GLY A 1 117 ? -4.940 2.095 -9.405 1.00 72.25 117 GLY A O 1
ATOM 858 N N . TRP A 1 118 ? -3.996 4.113 -9.607 1.00 80.25 118 TRP A N 1
ATOM 859 C CA . TRP A 1 118 ? -3.861 4.301 -8.160 1.00 80.25 118 TRP A CA 1
ATOM 860 C C . TRP A 1 118 ? -5.194 4.553 -7.466 1.00 80.25 118 TRP A C 1
ATOM 862 O O . TRP A 1 118 ? -5.468 3.943 -6.435 1.00 80.25 118 TRP A O 1
ATOM 872 N N . ASP A 1 119 ? -5.995 5.475 -8.000 1.00 81.31 119 ASP A N 1
ATOM 873 C CA . ASP A 1 119 ? -7.245 5.874 -7.354 1.00 81.31 119 ASP A CA 1
ATOM 874 C C . ASP A 1 119 ? -8.234 4.714 -7.345 1.00 81.31 119 ASP A C 1
ATOM 876 O O . ASP A 1 119 ? -8.929 4.506 -6.356 1.00 81.31 119 ASP A O 1
ATOM 880 N N . GLU A 1 120 ? -8.249 3.916 -8.412 1.00 82.62 120 GLU A N 1
ATOM 881 C CA . GLU A 1 120 ? -9.044 2.699 -8.501 1.00 82.62 120 GLU A CA 1
ATOM 882 C C . GLU A 1 120 ? -8.626 1.658 -7.459 1.00 82.62 120 GLU A C 1
ATOM 884 O O . GLU A 1 120 ? -9.496 1.093 -6.799 1.00 82.62 120 GLU A O 1
ATOM 889 N N . ASN A 1 121 ? -7.321 1.447 -7.244 1.00 90.19 121 ASN A N 1
ATOM 890 C CA . ASN A 1 121 ? -6.833 0.548 -6.193 1.00 90.19 121 ASN A CA 1
ATOM 891 C C . ASN A 1 121 ? -7.230 1.032 -4.793 1.00 90.19 121 ASN A C 1
ATOM 893 O O . ASN A 1 121 ? -7.693 0.235 -3.975 1.00 90.19 121 ASN A O 1
ATOM 897 N N . VAL A 1 122 ? -7.088 2.334 -4.518 1.00 89.94 122 VAL A N 1
ATOM 898 C CA . VAL A 1 122 ? -7.487 2.933 -3.234 1.00 89.94 122 VAL A CA 1
ATOM 899 C C . VAL A 1 122 ? -8.993 2.773 -3.019 1.00 89.94 122 VAL A C 1
ATOM 901 O O . VAL A 1 122 ? -9.412 2.268 -1.980 1.00 89.94 122 VAL A O 1
ATOM 904 N N . GLN A 1 123 ? -9.809 3.141 -4.011 1.00 86.38 123 GLN A N 1
ATOM 905 C CA . GLN A 1 123 ? -11.270 3.034 -3.948 1.00 86.38 123 GLN A CA 1
ATOM 906 C C . GLN A 1 123 ? -11.722 1.593 -3.732 1.00 86.38 123 GLN A C 1
ATOM 908 O O . GLN A 1 123 ? -12.495 1.331 -2.813 1.00 86.38 123 GLN A O 1
ATOM 913 N N . ARG A 1 124 ? -11.208 0.657 -4.540 1.00 88.88 124 ARG A N 1
ATOM 914 C CA . ARG A 1 124 ? -11.532 -0.770 -4.431 1.00 88.88 124 ARG A CA 1
ATOM 915 C C . ARG A 1 124 ? -11.192 -1.298 -3.046 1.00 88.88 124 ARG A C 1
ATOM 917 O O . ARG A 1 124 ? -12.010 -1.965 -2.427 1.00 88.88 124 ARG A O 1
ATOM 924 N N . THR A 1 125 ? -10.002 -0.979 -2.547 1.00 94.56 125 THR A N 1
ATOM 925 C CA . THR A 1 125 ? -9.549 -1.437 -1.232 1.00 94.56 125 THR A CA 1
ATOM 926 C C . THR A 1 125 ? -10.458 -0.933 -0.121 1.00 94.56 125 THR A C 1
ATOM 928 O O . THR A 1 125 ? -10.931 -1.722 0.690 1.00 94.56 125 THR A O 1
ATOM 931 N N . VAL A 1 126 ? -10.726 0.373 -0.081 1.00 92.06 126 VAL A N 1
ATOM 932 C CA . VAL A 1 126 ? -11.566 0.975 0.963 1.00 92.06 126 VAL A CA 1
ATOM 933 C C . VAL A 1 126 ? -12.987 0.422 0.893 1.00 92.06 126 VAL A C 1
ATOM 935 O O . VAL A 1 126 ? -13.566 0.116 1.932 1.00 92.06 126 VAL A O 1
ATOM 938 N N . HIS A 1 127 ? -13.520 0.217 -0.315 1.00 89.12 127 HIS A N 1
ATOM 939 C CA . HIS A 1 127 ? -14.819 -0.418 -0.503 1.00 89.12 127 HIS A CA 1
ATOM 940 C C . HIS A 1 127 ? -14.850 -1.854 0.034 1.00 89.12 127 HIS A C 1
ATOM 942 O O . HIS A 1 127 ? -15.757 -2.190 0.791 1.00 89.12 127 HIS A O 1
ATOM 948 N N . LEU A 1 128 ? -13.848 -2.676 -0.293 1.00 92.62 128 LEU A N 1
ATOM 949 C CA . LEU A 1 128 ? -13.740 -4.043 0.221 1.00 92.62 128 LEU A CA 1
ATOM 950 C C . LEU A 1 128 ? -13.644 -4.057 1.749 1.00 92.62 128 LEU A C 1
ATOM 952 O O . LEU A 1 128 ? -14.360 -4.816 2.388 1.00 92.62 128 LEU A O 1
ATOM 956 N N . ILE A 1 129 ? -12.821 -3.193 2.349 1.00 93.50 129 ILE A N 1
ATOM 957 C CA . ILE A 1 129 ? -12.709 -3.090 3.812 1.00 93.50 129 ILE A CA 1
ATOM 958 C C . ILE A 1 129 ? -14.042 -2.675 4.442 1.00 93.50 129 ILE A C 1
ATOM 960 O O . ILE A 1 129 ? -14.447 -3.259 5.445 1.00 93.50 129 ILE A O 1
ATOM 964 N N . GLN A 1 130 ? -14.750 -1.714 3.846 1.00 90.19 130 GLN A N 1
ATOM 965 C CA . GLN A 1 130 ? -16.072 -1.297 4.308 1.00 90.19 130 GLN A CA 1
ATOM 966 C C . GLN A 1 130 ? -17.085 -2.448 4.243 1.00 90.19 130 GLN A C 1
ATOM 968 O O . GLN A 1 130 ? -17.796 -2.684 5.218 1.00 90.19 130 GLN A O 1
ATOM 973 N N . ALA A 1 131 ? -17.129 -3.174 3.125 1.00 88.06 131 ALA A N 1
ATOM 974 C CA . ALA A 1 131 ? -18.049 -4.288 2.917 1.00 88.06 131 ALA A CA 1
ATOM 975 C C . ALA A 1 131 ? -17.729 -5.473 3.844 1.00 88.06 131 ALA A C 1
ATOM 977 O O . ALA A 1 131 ? -18.624 -6.031 4.473 1.00 88.06 131 ALA A O 1
ATOM 978 N N . LEU A 1 132 ? -16.448 -5.814 4.022 1.00 89.94 132 LEU A N 1
ATOM 979 C CA . LEU A 1 132 ? -16.024 -6.811 5.008 1.00 89.94 132 LEU A CA 1
ATOM 980 C C . LEU A 1 132 ? -16.475 -6.397 6.416 1.00 89.94 132 LEU A C 1
ATOM 982 O O . LEU A 1 132 ? -17.033 -7.218 7.142 1.00 89.94 132 LEU A O 1
ATOM 986 N N . LYS A 1 133 ? -16.279 -5.119 6.779 1.00 88.81 133 LYS A N 1
ATOM 987 C CA . LYS A 1 133 ? -16.577 -4.620 8.124 1.00 88.81 133 LYS A CA 1
ATOM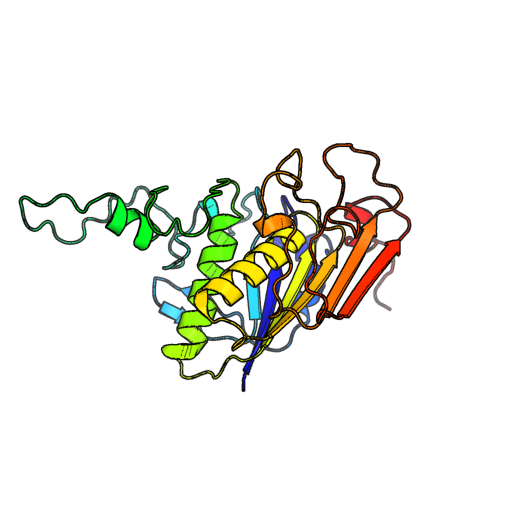 988 C C . LYS A 1 133 ? -18.061 -4.574 8.458 1.00 88.81 133 LYS A C 1
ATOM 990 O O . LYS A 1 133 ? -18.434 -4.957 9.561 1.00 88.81 133 LYS A O 1
ATOM 995 N N . TYR A 1 134 ? -18.888 -4.082 7.542 1.00 84.56 134 TYR A N 1
ATOM 996 C CA . TYR A 1 134 ? -20.294 -3.797 7.833 1.00 84.56 134 TYR A CA 1
ATOM 997 C C . TYR A 1 134 ? -21.269 -4.782 7.194 1.00 84.56 134 TYR A C 1
ATOM 999 O O . TYR A 1 134 ? -22.284 -5.091 7.811 1.00 84.56 134 TYR A O 1
ATOM 1007 N N . ASP A 1 135 ? -20.970 -5.303 6.002 1.00 81.69 135 ASP A N 1
ATOM 1008 C CA . ASP A 1 135 ? -21.896 -6.189 5.285 1.00 81.69 135 ASP A CA 1
ATOM 1009 C C . ASP A 1 135 ? -21.677 -7.664 5.658 1.00 81.69 135 ASP A C 1
ATOM 1011 O O . ASP A 1 135 ? -22.591 -8.479 5.543 1.00 81.69 135 ASP A O 1
ATOM 1015 N N . HIS A 1 136 ? -20.474 -8.011 6.128 1.00 81.19 136 HIS A N 1
ATOM 1016 C CA . HIS A 1 136 ? -20.092 -9.373 6.518 1.00 81.19 136 HIS A CA 1
ATOM 1017 C C . HIS A 1 136 ? -19.762 -9.528 8.009 1.00 81.19 136 HIS A C 1
ATOM 1019 O O . HIS A 1 136 ? -19.294 -10.592 8.411 1.00 81.19 136 HIS A O 1
ATOM 1025 N N . ASP A 1 137 ? -20.004 -8.486 8.813 1.00 79.44 137 ASP A N 1
ATOM 1026 C CA . ASP A 1 137 ? -19.776 -8.458 10.269 1.00 79.44 137 ASP A CA 1
ATOM 1027 C C . ASP A 1 137 ? -18.363 -8.922 10.685 1.00 79.44 137 ASP A C 1
ATOM 1029 O O . ASP A 1 137 ? -18.127 -9.440 11.780 1.00 79.44 137 ASP A O 1
ATOM 1033 N N . LEU A 1 138 ? -17.376 -8.747 9.796 1.00 83.75 138 LEU A N 1
ATOM 1034 C CA . LEU A 1 138 ? -15.982 -8.978 10.139 1.00 83.75 138 LEU A CA 1
ATOM 1035 C C . LEU A 1 138 ? -15.492 -7.734 10.849 1.00 83.75 138 LEU A C 1
ATOM 1037 O O . LEU A 1 138 ? -15.258 -6.711 10.225 1.00 83.75 138 LEU A O 1
ATOM 1041 N N . ASP A 1 139 ? -15.288 -7.804 12.155 1.00 88.69 139 ASP A N 1
ATOM 1042 C CA . ASP A 1 139 ? -14.729 -6.678 12.897 1.00 88.69 139 ASP A CA 1
ATOM 1043 C C . ASP A 1 139 ? -13.255 -6.423 12.512 1.00 88.69 139 ASP A C 1
ATOM 1045 O O . ASP A 1 139 ? -12.333 -6.812 13.229 1.00 88.69 139 ASP A O 1
ATOM 1049 N N . VAL A 1 140 ? -13.026 -5.817 11.341 1.00 94.56 140 VAL A N 1
ATOM 1050 C CA . VAL A 1 140 ? -11.715 -5.431 10.821 1.00 94.56 140 VAL A CA 1
ATOM 1051 C C . VAL A 1 140 ? -11.215 -4.271 11.663 1.00 94.56 140 VAL A C 1
ATOM 1053 O O . 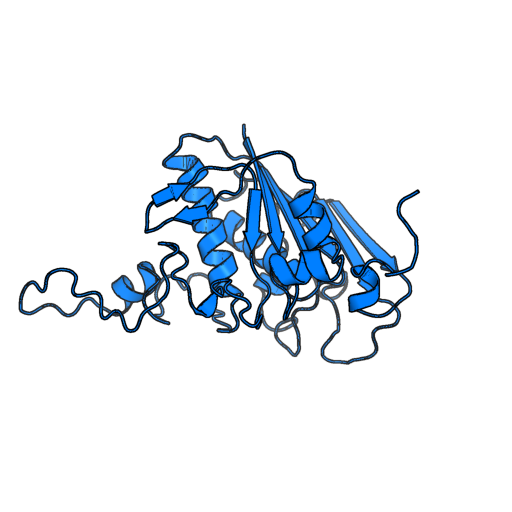VAL A 1 140 ? -11.815 -3.192 11.670 1.00 94.56 140 VAL A O 1
ATOM 1056 N N . THR A 1 141 ? -10.125 -4.506 12.381 1.00 95.88 141 THR A N 1
ATOM 1057 C CA . THR A 1 141 ? -9.485 -3.517 13.262 1.00 95.88 141 THR A CA 1
ATOM 1058 C C . THR A 1 141 ? -8.055 -3.221 12.841 1.00 95.88 141 THR A C 1
ATOM 1060 O O . THR A 1 141 ? -7.473 -2.247 13.313 1.00 95.88 141 THR A O 1
ATOM 1063 N N . GLN A 1 142 ? -7.474 -4.052 11.971 1.00 97.69 142 GLN A N 1
ATOM 1064 C CA . GLN A 1 142 ? -6.096 -3.910 11.534 1.00 97.69 142 GLN A CA 1
ATOM 1065 C C . GLN A 1 142 ? -5.932 -4.264 10.057 1.00 97.69 142 GLN A C 1
ATOM 1067 O O . GLN A 1 142 ? -6.440 -5.278 9.574 1.00 97.69 142 GLN A O 1
ATOM 1072 N N . VAL A 1 143 ? -5.160 -3.432 9.366 1.00 98.50 143 VAL A N 1
ATOM 1073 C CA . VAL A 1 143 ? -4.789 -3.591 7.966 1.00 98.50 143 VAL A CA 1
ATOM 1074 C C . VAL A 1 143 ? -3.268 -3.576 7.839 1.00 98.50 143 VAL A C 1
ATOM 1076 O O . VAL A 1 143 ? -2.606 -2.591 8.162 1.00 98.50 143 VAL A O 1
ATOM 1079 N N . ASN A 1 144 ? -2.697 -4.671 7.352 1.00 98.62 144 ASN A N 1
ATOM 1080 C CA . ASN A 1 144 ? -1.279 -4.741 7.005 1.00 98.62 144 ASN A CA 1
ATOM 1081 C C . ASN A 1 144 ? -1.133 -4.500 5.504 1.00 98.62 144 ASN A C 1
ATOM 1083 O O . ASN A 1 144 ? -1.907 -5.035 4.721 1.00 98.62 144 ASN A O 1
ATOM 1087 N N . MET A 1 145 ? -0.152 -3.716 5.080 1.00 98.75 145 MET A N 1
ATOM 1088 C CA . MET A 1 145 ? 0.048 -3.378 3.675 1.00 98.75 145 MET A CA 1
ATOM 1089 C C . MET A 1 145 ? 1.489 -3.625 3.282 1.00 98.75 145 MET A C 1
ATOM 1091 O O . MET A 1 145 ? 2.407 -3.092 3.902 1.00 98.75 145 MET A O 1
ATOM 1095 N N . VAL A 1 146 ? 1.681 -4.381 2.211 1.00 98.62 146 VAL A N 1
ATOM 1096 C CA . VAL A 1 146 ? 2.980 -4.556 1.572 1.00 98.62 146 VAL A CA 1
ATOM 1097 C C . VAL A 1 146 ? 2.887 -4.001 0.166 1.00 98.62 146 VAL A C 1
ATOM 1099 O O . VAL A 1 146 ? 1.942 -4.295 -0.562 1.00 98.62 146 VAL A O 1
ATOM 1102 N N . GLY A 1 147 ? 3.861 -3.201 -0.239 1.00 98.12 147 GLY A N 1
ATOM 1103 C CA . GLY A 1 147 ? 3.929 -2.758 -1.622 1.00 98.12 147 GLY A CA 1
ATOM 1104 C C . GLY A 1 147 ? 5.315 -2.303 -2.013 1.00 98.12 147 GLY A C 1
ATOM 1105 O O . GLY A 1 147 ? 6.145 -2.019 -1.152 1.00 98.12 147 GLY A O 1
ATOM 1106 N N . TRP A 1 148 ? 5.552 -2.193 -3.318 1.00 96.88 148 TRP A N 1
ATOM 1107 C CA . TRP A 1 148 ? 6.809 -1.663 -3.841 1.00 96.88 148 TRP A CA 1
ATOM 1108 C C . TRP A 1 148 ? 6.603 -0.599 -4.906 1.00 96.88 148 TRP A C 1
ATOM 1110 O O . TRP A 1 148 ? 5.563 -0.578 -5.566 1.00 96.88 148 TRP A O 1
ATOM 1120 N N . SER A 1 149 ? 7.575 0.295 -5.099 1.00 95.25 149 SER A N 1
ATOM 1121 C CA . SER A 1 149 ? 7.470 1.377 -6.080 1.00 95.25 149 SER A CA 1
ATOM 1122 C C . SER A 1 149 ? 6.201 2.210 -5.845 1.00 95.25 149 SER A C 1
ATOM 1124 O O . SER A 1 149 ? 5.847 2.558 -4.715 1.00 95.25 149 SER A O 1
ATOM 1126 N N . ARG A 1 150 ? 5.450 2.472 -6.913 1.00 93.88 150 ARG A N 1
ATOM 1127 C CA . ARG A 1 150 ? 4.110 3.057 -6.869 1.00 93.88 150 ARG A CA 1
ATOM 1128 C C . ARG A 1 150 ? 3.084 2.229 -6.080 1.00 93.88 150 ARG A C 1
ATOM 1130 O O . ARG A 1 150 ? 2.096 2.797 -5.621 1.00 93.88 150 ARG A O 1
ATOM 1137 N N . GLY A 1 151 ? 3.286 0.927 -5.901 1.00 95.69 151 GLY A N 1
ATOM 1138 C CA . GLY A 1 151 ? 2.472 0.075 -5.030 1.00 95.69 151 GLY A CA 1
ATOM 1139 C C . GLY A 1 151 ? 2.668 0.404 -3.548 1.00 95.69 151 GLY A C 1
ATOM 1140 O O . GLY A 1 151 ? 1.694 0.525 -2.814 1.00 95.69 151 GLY A O 1
ATOM 1141 N N . ALA A 1 152 ? 3.901 0.682 -3.113 1.00 97.69 152 ALA A N 1
ATOM 1142 C CA . ALA A 1 152 ? 4.162 1.153 -1.747 1.00 97.69 152 ALA A CA 1
ATOM 1143 C C . ALA A 1 152 ? 3.504 2.518 -1.489 1.00 97.69 152 ALA A C 1
ATOM 1145 O O . ALA A 1 152 ? 2.905 2.736 -0.439 1.00 97.69 152 ALA A O 1
ATOM 1146 N N . VAL A 1 153 ? 3.540 3.417 -2.479 1.00 96.38 153 VAL A N 1
ATOM 1147 C CA . VAL A 1 153 ? 2.809 4.693 -2.407 1.00 96.38 153 VAL A CA 1
ATOM 1148 C C . VAL A 1 153 ? 1.297 4.468 -2.378 1.00 96.38 153 VAL A C 1
ATOM 1150 O O . VAL A 1 153 ? 0.589 5.174 -1.670 1.00 96.38 153 VAL A O 1
ATOM 1153 N N . THR A 1 154 ? 0.788 3.441 -3.062 1.00 95.88 154 THR A N 1
ATOM 1154 C CA . THR A 1 154 ? -0.628 3.050 -2.955 1.00 95.88 154 THR A CA 1
ATOM 1155 C C . THR A 1 154 ? -0.983 2.660 -1.516 1.00 95.88 154 THR A C 1
ATOM 1157 O O . THR A 1 154 ? -2.034 3.073 -1.040 1.00 95.88 154 THR A O 1
ATOM 1160 N N . SER A 1 155 ? -0.096 1.973 -0.781 1.00 98.44 155 SER A N 1
ATOM 1161 C CA . SER A 1 155 ? -0.287 1.688 0.654 1.00 98.44 155 SER A CA 1
ATOM 1162 C C . SER A 1 155 ? -0.423 2.964 1.497 1.00 98.44 155 SER A C 1
ATOM 1164 O O . SER A 1 155 ? -1.304 3.046 2.349 1.00 98.44 155 SER A O 1
ATOM 1166 N N . ILE A 1 156 ? 0.409 3.982 1.239 1.00 97.56 156 ILE A N 1
ATOM 1167 C CA . ILE A 1 156 ? 0.338 5.291 1.922 1.00 97.56 156 ILE A CA 1
ATOM 1168 C C . ILE A 1 156 ? -1.023 5.950 1.653 1.00 97.56 156 ILE A C 1
ATOM 1170 O O . ILE A 1 156 ? -1.709 6.393 2.576 1.00 97.56 156 ILE A O 1
ATOM 1174 N N . ARG A 1 157 ? -1.463 5.947 0.391 1.00 95.44 157 ARG A N 1
ATOM 1175 C CA . ARG A 1 157 ? -2.757 6.516 -0.012 1.00 95.44 157 ARG A CA 1
ATOM 1176 C C . ARG A 1 157 ? -3.940 5.764 0.602 1.00 95.44 157 ARG A C 1
ATOM 1178 O O . ARG A 1 157 ? -4.882 6.395 1.077 1.00 95.44 157 ARG A O 1
ATOM 1185 N N . ILE A 1 158 ? -3.884 4.429 0.645 1.00 97.12 158 ILE A N 1
ATOM 1186 C CA . ILE A 1 158 ? -4.891 3.590 1.312 1.00 97.12 158 ILE A CA 1
ATOM 1187 C C . ILE A 1 158 ? -4.969 3.942 2.799 1.00 97.12 158 ILE A C 1
ATOM 1189 O O . ILE A 1 158 ? -6.072 4.138 3.297 1.00 97.12 158 ILE A O 1
ATOM 1193 N N . ALA A 1 159 ? -3.839 4.079 3.501 1.00 97.56 159 ALA A N 1
ATOM 1194 C CA . ALA A 1 159 ? -3.832 4.430 4.923 1.00 97.56 159 ALA A CA 1
ATOM 1195 C C . ALA A 1 159 ? -4.519 5.776 5.197 1.00 97.56 159 ALA A C 1
ATOM 1197 O O . ALA A 1 159 ? -5.368 5.861 6.085 1.00 97.56 159 ALA A O 1
ATOM 1198 N N . ASN A 1 160 ? -4.212 6.805 4.398 1.00 94.75 160 ASN A N 1
ATOM 1199 C CA . ASN A 1 160 ? -4.894 8.099 4.484 1.00 94.75 160 ASN A CA 1
ATOM 1200 C C . ASN A 1 160 ? -6.396 7.956 4.254 1.00 94.75 160 ASN A C 1
ATOM 1202 O O . ASN A 1 160 ? -7.191 8.494 5.022 1.00 94.75 160 ASN A O 1
ATOM 1206 N N . LYS A 1 161 ? -6.801 7.197 3.230 1.00 92.75 161 LYS A N 1
ATOM 1207 C CA . LYS A 1 161 ? -8.222 7.057 2.913 1.00 92.75 161 LYS A CA 1
ATOM 1208 C C . LYS A 1 161 ? -8.984 6.232 3.948 1.00 92.75 161 LYS A C 1
ATOM 1210 O O . LYS A 1 161 ? -10.122 6.563 4.261 1.00 92.75 161 LYS A O 1
ATOM 1215 N N . LEU A 1 162 ? -8.360 5.202 4.517 1.00 92.12 162 LEU A N 1
ATOM 1216 C CA . LEU A 1 162 ? -8.919 4.460 5.644 1.00 92.12 162 LEU A CA 1
ATOM 1217 C C . LEU A 1 162 ? -9.083 5.367 6.865 1.00 92.12 162 LEU A C 1
ATOM 1219 O O . LEU A 1 162 ? -10.136 5.339 7.488 1.00 92.12 162 LEU A O 1
ATOM 1223 N N . TYR A 1 163 ? -8.099 6.212 7.175 1.00 91.31 163 TYR A N 1
ATOM 1224 C CA . TYR A 1 163 ? -8.220 7.174 8.270 1.00 91.31 163 TYR A CA 1
ATOM 1225 C C . TYR A 1 163 ? -9.331 8.204 8.028 1.00 91.31 163 TYR A C 1
ATOM 1227 O O . TYR A 1 163 ? -10.099 8.508 8.933 1.00 91.31 163 TYR A O 1
ATOM 1235 N N . GLU A 1 164 ? -9.473 8.699 6.799 1.00 87.56 164 GLU A N 1
ATOM 1236 C CA . GLU A 1 164 ? -10.544 9.633 6.435 1.00 87.56 164 GLU A CA 1
ATOM 1237 C C . GLU A 1 164 ? -11.941 9.020 6.639 1.00 87.56 164 GLU A C 1
ATOM 1239 O O . GLU A 1 164 ? -12.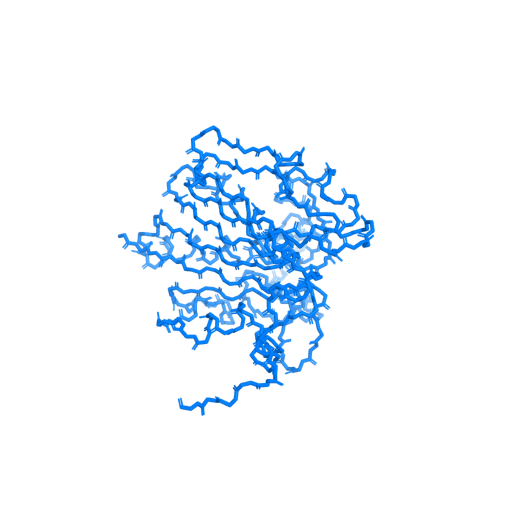851 9.696 7.113 1.00 87.56 164 GLU A O 1
ATOM 1244 N N . VAL A 1 165 ? -12.115 7.739 6.294 1.00 86.19 165 VAL A N 1
ATOM 1245 C CA . VAL A 1 165 ? -13.417 7.051 6.351 1.00 86.19 165 VAL A CA 1
ATOM 1246 C C . VAL A 1 165 ? -13.717 6.476 7.739 1.00 86.19 165 VAL A C 1
ATOM 1248 O O . VAL A 1 165 ? -14.861 6.518 8.187 1.00 86.19 165 VAL A O 1
ATOM 1251 N N . PHE A 1 166 ? -12.709 5.937 8.423 1.00 86.75 166 PHE A N 1
ATOM 1252 C CA . PHE A 1 166 ? -12.868 5.139 9.643 1.00 86.75 166 PHE A CA 1
ATOM 1253 C C . PHE A 1 166 ? -12.214 5.767 10.884 1.00 86.75 166 PHE A C 1
ATOM 1255 O O . PHE A 1 166 ? -12.296 5.196 11.978 1.00 86.75 166 PHE A O 1
ATOM 1262 N N . GLY A 1 167 ? -11.542 6.912 10.750 1.00 88.38 167 GLY A N 1
ATOM 1263 C CA . GLY A 1 167 ? -10.717 7.491 11.807 1.00 88.38 167 GLY A CA 1
ATOM 1264 C C . GLY A 1 167 ? -9.641 6.513 12.284 1.00 88.38 167 GLY A C 1
ATOM 1265 O O . GLY A 1 167 ? -9.098 5.715 11.519 1.00 88.38 167 GLY A O 1
ATOM 1266 N N . ALA A 1 168 ? -9.365 6.525 13.587 1.00 91.31 168 ALA A N 1
ATOM 1267 C CA . ALA A 1 168 ? -8.401 5.621 14.212 1.00 91.31 168 ALA A CA 1
ATOM 1268 C C . ALA A 1 168 ? -8.941 4.197 14.488 1.00 91.31 168 ALA A C 1
ATOM 1270 O O . ALA A 1 168 ? -8.237 3.404 15.113 1.00 91.31 168 ALA A O 1
ATOM 1271 N N . SER A 1 169 ? -10.168 3.858 14.055 1.00 91.19 169 SER A N 1
ATOM 1272 C CA . SER A 1 169 ? -10.787 2.550 14.351 1.00 91.19 169 SER A CA 1
ATOM 1273 C C . SER A 1 169 ? -10.156 1.373 13.599 1.00 91.19 169 SER A C 1
ATOM 1275 O O . SER A 1 169 ? -10.294 0.229 14.030 1.00 91.19 169 SER A O 1
ATOM 1277 N N . ILE A 1 170 ? -9.441 1.650 12.504 1.00 95.38 170 ILE A N 1
ATOM 1278 C CA . ILE A 1 170 ? -8.636 0.671 11.774 1.00 95.38 170 ILE A CA 1
ATOM 1279 C C . ILE A 1 170 ? -7.175 1.095 11.863 1.00 95.38 170 ILE A C 1
ATOM 1281 O O . ILE A 1 170 ? -6.780 2.136 11.335 1.00 95.38 170 ILE A O 1
ATOM 1285 N N . ARG A 1 171 ? -6.366 0.268 12.520 1.00 98.06 171 ARG A N 1
ATOM 1286 C CA . ARG A 1 171 ? -4.919 0.447 12.616 1.00 98.06 171 ARG A CA 1
ATOM 1287 C C . ARG A 1 171 ? -4.224 -0.059 11.358 1.00 98.06 171 ARG A C 1
ATOM 1289 O O . ARG A 1 171 ? -4.628 -1.072 10.792 1.00 98.06 171 ARG A O 1
ATOM 1296 N N . CYS A 1 172 ? -3.172 0.620 10.923 1.00 98.50 172 CYS A N 1
ATOM 1297 C CA . CYS A 1 172 ? -2.438 0.278 9.709 1.00 98.50 172 CYS A CA 1
ATOM 1298 C C . CYS A 1 172 ? -0.965 -0.032 9.998 1.00 98.50 172 CYS A C 1
ATOM 1300 O O . CYS A 1 172 ? -0.312 0.687 10.750 1.00 98.50 172 CYS A O 1
ATOM 1302 N N . ASN A 1 173 ? -0.415 -1.045 9.329 1.00 98.81 173 ASN A N 1
ATOM 1303 C CA . ASN A 1 173 ? 1.028 -1.284 9.253 1.00 98.81 173 ASN A CA 1
ATOM 1304 C C . ASN A 1 173 ? 1.459 -1.319 7.792 1.00 98.81 173 ASN A C 1
ATOM 1306 O O . ASN A 1 173 ? 0.794 -1.951 6.975 1.00 98.81 173 ASN A O 1
ATOM 1310 N N . ILE A 1 174 ? 2.569 -0.670 7.456 1.00 98.75 174 ILE A N 1
ATOM 1311 C CA . ILE A 1 174 ? 3.050 -0.565 6.078 1.00 98.75 174 ILE A CA 1
ATOM 1312 C C . ILE A 1 174 ? 4.492 -1.063 5.994 1.00 98.75 174 ILE A C 1
ATOM 1314 O O . ILE A 1 174 ? 5.379 -0.545 6.671 1.00 98.75 174 ILE A O 1
ATOM 1318 N N . PHE A 1 175 ? 4.725 -2.022 5.100 1.00 98.75 175 PHE A N 1
ATOM 1319 C CA . PHE A 1 175 ? 6.044 -2.426 4.632 1.00 98.75 175 PHE A CA 1
ATOM 1320 C C . PHE A 1 175 ? 6.216 -1.997 3.168 1.00 98.75 175 PHE A C 1
ATOM 1322 O O . PHE A 1 175 ? 5.644 -2.587 2.248 1.00 98.75 175 PHE A O 1
ATOM 1329 N N . GLY A 1 176 ? 6.948 -0.904 2.968 1.00 98.31 176 GLY A N 1
ATOM 1330 C CA . GLY A 1 176 ? 7.212 -0.293 1.671 1.00 98.31 176 GLY A CA 1
ATOM 1331 C C . GLY A 1 176 ? 8.583 -0.674 1.121 1.00 98.31 176 GLY A C 1
ATOM 1332 O O . GLY A 1 176 ? 9.592 -0.605 1.816 1.00 98.31 176 GLY A O 1
ATOM 1333 N N . LEU A 1 177 ? 8.630 -1.033 -0.155 1.00 98.12 177 LEU A N 1
ATOM 1334 C CA . LEU A 1 177 ? 9.854 -1.371 -0.873 1.00 98.12 177 LEU A CA 1
ATOM 1335 C C . LEU A 1 177 ? 10.104 -0.294 -1.932 1.00 98.12 177 LEU A C 1
ATOM 1337 O O . LEU A 1 177 ? 9.420 -0.231 -2.952 1.00 98.12 177 LEU A O 1
ATOM 1341 N N . ASP A 1 178 ? 11.043 0.594 -1.649 1.00 97.62 178 ASP A N 1
ATOM 1342 C CA . ASP A 1 178 ? 11.416 1.748 -2.463 1.00 97.62 178 ASP A CA 1
ATOM 1343 C C . ASP A 1 178 ? 10.201 2.576 -2.940 1.00 97.62 178 ASP A C 1
ATOM 1345 O O . ASP A 1 178 ? 9.813 2.527 -4.115 1.00 97.62 178 ASP A O 1
ATOM 1349 N N . PRO A 1 179 ? 9.523 3.292 -2.019 1.00 97.06 179 PRO A N 1
ATOM 1350 C CA . PRO A 1 179 ? 8.241 3.941 -2.275 1.00 97.06 179 PRO A CA 1
ATOM 1351 C C . PRO A 1 179 ? 8.375 5.140 -3.212 1.00 97.06 179 PRO A C 1
ATOM 1353 O O . PRO A 1 179 ? 8.555 6.275 -2.791 1.00 97.06 179 PRO A O 1
ATOM 1356 N N . VAL A 1 180 ? 8.248 4.903 -4.512 1.00 95.44 180 VAL A N 1
ATOM 1357 C CA . VAL A 1 180 ? 8.417 5.925 -5.548 1.00 95.44 180 VAL A CA 1
ATOM 1358 C C . VAL A 1 180 ? 7.067 6.342 -6.118 1.00 95.44 180 VAL A C 1
ATOM 1360 O O . VAL A 1 180 ? 6.391 5.563 -6.787 1.00 95.44 180 VAL A O 1
ATOM 1363 N N . ALA A 1 181 ? 6.695 7.607 -5.918 1.00 89.50 181 ALA A N 1
ATOM 1364 C CA . ALA A 1 181 ? 5.464 8.167 -6.481 1.00 89.50 181 ALA A CA 1
ATOM 1365 C C . ALA A 1 181 ? 5.590 8.458 -7.990 1.00 89.50 181 ALA A C 1
ATOM 1367 O O . ALA A 1 181 ? 4.633 8.318 -8.752 1.00 89.50 181 ALA A O 1
ATOM 1368 N N . GLY A 1 182 ? 6.802 8.803 -8.431 1.00 83.56 182 GLY A N 1
ATOM 1369 C CA . GLY A 1 182 ? 7.099 9.198 -9.802 1.00 83.56 182 GLY A CA 1
ATOM 1370 C C . GLY A 1 182 ? 6.889 10.695 -10.040 1.00 83.56 182 GLY A C 1
ATOM 1371 O O . GLY A 1 182 ? 5.849 11.253 -9.695 1.00 83.56 182 GLY A O 1
ATOM 1372 N N . GLN A 1 183 ? 7.865 11.335 -10.692 1.00 82.25 183 GLN A N 1
ATOM 1373 C CA . GLN A 1 183 ? 7.809 12.763 -11.052 1.00 82.25 183 GLN A CA 1
ATOM 1374 C C . GLN A 1 183 ? 7.430 13.650 -9.841 1.00 82.25 183 GLN A C 1
ATOM 1376 O O . GLN A 1 183 ? 7.842 13.377 -8.714 1.00 82.25 183 GLN A O 1
ATOM 1381 N N . ASN A 1 184 ? 6.645 14.708 -10.063 1.00 83.50 184 ASN A N 1
ATOM 1382 C CA . ASN A 1 184 ? 6.261 15.667 -9.026 1.00 83.50 184 ASN A CA 1
ATOM 1383 C C . ASN A 1 184 ? 5.178 15.151 -8.069 1.00 83.50 184 ASN A C 1
ATOM 1385 O O . ASN A 1 184 ? 4.973 15.774 -7.031 1.00 83.50 184 ASN A O 1
ATOM 1389 N N . ALA A 1 185 ? 4.518 14.022 -8.371 1.00 83.62 185 ALA A N 1
ATOM 1390 C CA . ALA A 1 185 ? 3.435 13.487 -7.542 1.00 83.62 185 ALA A CA 1
ATOM 1391 C C . ALA A 1 185 ? 3.885 13.294 -6.090 1.00 83.62 185 ALA A C 1
ATOM 1393 O O . ALA A 1 185 ? 3.167 13.666 -5.172 1.00 83.62 185 ALA A O 1
ATOM 1394 N N . GLY A 1 186 ? 5.123 12.833 -5.898 1.00 79.94 186 GLY A N 1
ATOM 1395 C CA . GLY A 1 186 ? 5.696 12.614 -4.574 1.00 79.94 186 GLY A CA 1
ATOM 1396 C C . GLY A 1 186 ? 5.975 13.867 -3.745 1.00 79.94 186 GLY A C 1
ATOM 1397 O O . GLY A 1 186 ? 6.404 13.738 -2.606 1.00 79.94 186 GLY A O 1
ATOM 1398 N N . VAL A 1 187 ? 5.779 15.058 -4.309 1.00 84.12 187 VAL A N 1
ATOM 1399 C CA . VAL A 1 187 ? 5.957 16.345 -3.622 1.00 84.12 187 VAL A CA 1
ATOM 1400 C C . VAL A 1 187 ? 4.631 17.102 -3.566 1.00 84.12 187 VAL A C 1
ATOM 1402 O O . VAL A 1 187 ? 4.303 17.713 -2.552 1.00 84.12 187 VAL A O 1
ATOM 1405 N N . THR A 1 188 ? 3.851 17.059 -4.649 1.00 84.69 188 THR A N 1
ATOM 1406 C CA . THR A 1 188 ? 2.634 17.866 -4.797 1.00 84.69 188 THR A CA 1
ATOM 1407 C C . THR A 1 188 ? 1.374 17.189 -4.268 1.00 84.69 188 THR A C 1
ATOM 1409 O O . THR A 1 188 ? 0.398 17.883 -4.001 1.00 84.69 188 THR A O 1
ATOM 1412 N N . MET A 1 189 ? 1.357 15.858 -4.138 1.00 83.75 189 MET A N 1
ATOM 1413 C CA . MET A 1 189 ? 0.201 15.114 -3.633 1.00 83.75 189 MET A CA 1
ATOM 1414 C C . MET A 1 189 ? 0.399 14.760 -2.157 1.00 83.75 189 MET A C 1
ATOM 1416 O O . MET A 1 189 ? 1.275 13.970 -1.811 1.00 83.75 189 MET A O 1
ATOM 1420 N N . GLU A 1 190 ? -0.424 15.338 -1.286 1.00 87.44 190 GLU A N 1
ATOM 1421 C CA . GLU A 1 190 ? -0.353 15.141 0.169 1.00 87.44 190 GLU A CA 1
ATOM 1422 C C . GLU A 1 190 ? -0.524 13.671 0.578 1.00 87.44 190 GLU A C 1
ATOM 1424 O O . GLU A 1 190 ? 0.290 13.127 1.322 1.00 87.44 190 GLU A O 1
ATOM 1429 N N . ASP A 1 191 ? -1.501 12.982 -0.008 1.00 85.56 191 ASP A N 1
ATOM 1430 C CA . ASP A 1 191 ? -1.810 11.576 0.267 1.00 85.56 191 ASP A CA 1
ATOM 1431 C C . ASP A 1 191 ? -0.714 10.594 -0.188 1.00 85.56 191 ASP A C 1
ATOM 1433 O O . ASP A 1 191 ? -0.797 9.404 0.106 1.00 85.56 191 ASP A O 1
ATOM 1437 N N . THR A 1 192 ? 0.334 11.070 -0.870 1.00 90.56 192 THR A N 1
ATOM 1438 C CA . THR A 1 192 ? 1.514 10.263 -1.227 1.00 90.56 192 THR A CA 1
ATOM 1439 C C . THR A 1 192 ? 2.664 10.377 -0.232 1.00 90.56 192 THR A C 1
ATOM 1441 O O . THR A 1 192 ? 3.600 9.582 -0.313 1.00 90.56 192 THR A O 1
ATOM 1444 N N . ARG A 1 193 ? 2.605 11.348 0.689 1.00 92.12 193 ARG A N 1
ATOM 1445 C CA . ARG A 1 193 ? 3.700 11.681 1.611 1.00 92.12 193 ARG A CA 1
ATOM 1446 C C . ARG A 1 193 ? 3.286 11.770 3.079 1.00 92.12 193 ARG A C 1
ATOM 1448 O O . ARG A 1 193 ? 4.159 11.737 3.938 1.00 92.12 193 ARG A O 1
ATOM 1455 N N . THR A 1 194 ? 1.993 11.857 3.374 1.00 94.12 194 THR A N 1
ATOM 1456 C CA . THR A 1 194 ? 1.484 11.922 4.748 1.00 94.12 194 THR A CA 1
ATOM 1457 C C . THR A 1 194 ? 1.174 10.524 5.286 1.00 94.12 194 THR A C 1
ATOM 1459 O O . THR A 1 194 ? 0.548 9.725 4.594 1.00 94.12 194 THR A O 1
ATOM 1462 N N . LEU A 1 195 ? 1.574 10.212 6.519 1.00 96.38 195 LEU A N 1
ATOM 1463 C CA . LEU A 1 195 ? 1.101 9.042 7.265 1.00 96.38 195 LEU A CA 1
ATOM 1464 C C . LEU A 1 195 ? 0.233 9.494 8.448 1.00 96.38 195 LEU A C 1
ATOM 1466 O O . LEU A 1 195 ? 0.748 10.187 9.332 1.00 96.38 195 LEU A O 1
ATOM 1470 N N . PRO A 1 196 ? -1.057 9.104 8.491 1.00 94.06 196 PRO A N 1
ATOM 1471 C CA . PRO A 1 196 ? -1.949 9.480 9.583 1.00 94.06 196 PRO A CA 1
ATOM 1472 C C . PRO A 1 196 ? -1.618 8.724 10.877 1.00 94.06 196 PRO A C 1
ATOM 1474 O O . PRO A 1 196 ? -0.965 7.682 10.864 1.00 94.06 196 PRO A O 1
ATOM 1477 N N . GLU A 1 197 ? -2.156 9.197 12.004 1.00 95.38 197 GLU A N 1
ATOM 1478 C CA . GLU A 1 197 ? -1.971 8.584 13.331 1.00 95.38 197 GLU A CA 1
ATOM 1479 C C . GLU A 1 197 ? -2.556 7.165 13.474 1.00 95.38 197 GLU A C 1
ATOM 1481 O O . GLU A 1 197 ? -2.276 6.473 14.457 1.00 95.38 197 GLU A O 1
ATOM 1486 N N . SER A 1 198 ? -3.372 6.716 12.511 1.00 94.94 198 SER A N 1
ATOM 1487 C CA . SER A 1 198 ? -3.823 5.324 12.421 1.00 94.94 198 SER A CA 1
ATOM 1488 C C . SER A 1 198 ? -2.727 4.356 11.983 1.00 94.94 198 SER A C 1
ATOM 1490 O O . SER A 1 198 ? -2.901 3.148 12.134 1.00 94.94 198 SER A O 1
ATOM 1492 N N . VAL A 1 199 ? -1.598 4.847 11.463 1.00 98.44 199 VAL A N 1
ATOM 1493 C CA . VAL A 1 199 ? -0.449 4.016 11.097 1.00 98.44 199 VAL A CA 1
ATOM 1494 C C . VAL A 1 199 ? 0.406 3.758 12.337 1.00 98.44 199 VAL A C 1
ATOM 1496 O O . VAL A 1 199 ? 1.049 4.667 12.858 1.00 98.44 199 VAL A O 1
ATOM 1499 N N . ASP A 1 200 ? 0.438 2.508 12.796 1.00 98.50 200 ASP A N 1
ATOM 1500 C CA . ASP A 1 200 ? 1.257 2.077 13.934 1.00 98.50 200 ASP A CA 1
ATOM 1501 C C . ASP A 1 200 ? 2.723 1.914 13.538 1.00 98.50 200 ASP A C 1
ATOM 1503 O O . ASP A 1 200 ? 3.619 2.430 14.209 1.00 98.50 200 ASP A O 1
ATOM 1507 N N . THR A 1 201 ? 2.961 1.213 12.425 1.00 98.62 201 THR A N 1
ATOM 1508 C CA . THR A 1 201 ? 4.307 0.860 11.964 1.00 98.62 201 THR A CA 1
ATOM 1509 C C . THR A 1 201 ? 4.494 1.174 10.486 1.00 98.62 201 THR A C 1
ATOM 1511 O O . THR A 1 201 ? 3.695 0.761 9.644 1.00 98.62 201 THR A O 1
ATOM 1514 N N . TYR A 1 202 ? 5.597 1.843 10.159 1.00 98.62 202 TYR A N 1
ATOM 1515 C CA . TYR A 1 202 ? 6.069 2.061 8.796 1.00 98.62 202 TYR A CA 1
ATOM 1516 C C . TYR A 1 202 ? 7.521 1.608 8.651 1.00 98.62 202 TYR A C 1
ATOM 1518 O O . TYR A 1 202 ? 8.426 2.168 9.267 1.00 98.62 202 TYR A O 1
ATOM 1526 N N . VAL A 1 203 ? 7.756 0.600 7.818 1.00 98.62 203 VAL A N 1
ATOM 1527 C CA . VAL A 1 203 ? 9.099 0.152 7.443 1.00 98.62 203 VAL A CA 1
ATOM 1528 C C . VAL A 1 203 ? 9.279 0.392 5.953 1.00 98.62 203 VAL A C 1
ATOM 1530 O O . VAL A 1 203 ? 8.475 -0.087 5.159 1.00 98.62 203 VAL A O 1
ATOM 1533 N N . ALA A 1 204 ? 10.332 1.109 5.573 1.00 98.31 204 ALA A N 1
ATOM 1534 C CA . ALA A 1 204 ? 10.652 1.401 4.183 1.00 98.31 204 ALA A CA 1
ATOM 1535 C C . ALA A 1 204 ? 12.065 0.928 3.837 1.00 98.31 204 ALA A C 1
ATOM 1537 O O . ALA A 1 204 ? 13.028 1.370 4.460 1.00 98.31 204 ALA A O 1
ATOM 1538 N N . ILE A 1 205 ? 12.199 0.075 2.823 1.00 98.19 205 ILE A N 1
ATOM 1539 C CA . ILE A 1 205 ? 13.483 -0.173 2.156 1.00 98.19 205 ILE A CA 1
ATOM 1540 C C . ILE A 1 205 ? 13.706 0.933 1.124 1.00 98.19 205 ILE A C 1
ATOM 1542 O O . ILE A 1 205 ? 12.781 1.254 0.384 1.00 98.19 205 ILE A O 1
ATOM 1546 N N . LEU A 1 206 ? 14.905 1.516 1.068 1.00 97.81 206 LEU A N 1
ATOM 1547 C CA . LEU A 1 206 ? 15.265 2.572 0.114 1.00 97.81 206 LEU A CA 1
ATOM 1548 C C . LEU A 1 206 ? 16.421 2.110 -0.781 1.00 97.81 206 LEU A C 1
ATOM 1550 O O . LEU A 1 206 ? 17.456 1.684 -0.264 1.00 97.81 206 LEU A O 1
ATOM 1554 N N . SER A 1 207 ? 16.268 2.229 -2.102 1.00 96.88 207 SER A N 1
ATOM 1555 C CA . SER A 1 207 ? 17.319 1.862 -3.063 1.00 96.88 207 SER A CA 1
ATOM 1556 C C . SER A 1 207 ? 18.428 2.906 -3.095 1.00 96.88 207 SER A C 1
ATOM 1558 O O . SER A 1 207 ? 18.223 4.024 -3.569 1.00 96.88 207 SER A O 1
ATOM 1560 N N . MET A 1 208 ? 19.634 2.545 -2.663 1.00 96.06 208 MET A N 1
ATOM 1561 C CA . MET A 1 208 ? 20.748 3.497 -2.605 1.00 96.06 208 MET A CA 1
ATOM 1562 C C . MET A 1 208 ? 21.430 3.765 -3.949 1.00 96.06 208 MET A C 1
ATOM 1564 O O . MET A 1 208 ? 22.141 4.760 -4.078 1.00 96.06 208 MET A O 1
ATOM 1568 N N . ASN A 1 209 ? 21.243 2.896 -4.947 1.00 95.94 209 ASN A N 1
ATOM 1569 C CA . ASN A 1 209 ? 21.889 3.018 -6.258 1.00 95.94 209 ASN A CA 1
ATOM 1570 C C . ASN A 1 209 ? 20.901 3.374 -7.382 1.00 95.94 209 ASN A C 1
ATOM 1572 O O . ASN A 1 209 ? 21.193 3.159 -8.558 1.00 95.94 209 ASN A O 1
ATOM 1576 N N . GLU A 1 210 ? 19.726 3.905 -7.037 1.00 95.19 210 GLU A N 1
ATOM 1577 C CA . GLU A 1 210 ? 18.776 4.436 -8.013 1.00 95.19 210 GLU A CA 1
ATOM 1578 C C . GLU A 1 210 ? 19.095 5.900 -8.352 1.00 95.19 210 GLU A C 1
ATOM 1580 O O . GLU A 1 210 ? 18.963 6.798 -7.526 1.00 95.19 210 GLU A O 1
ATOM 1585 N N . GLU A 1 211 ? 19.510 6.150 -9.594 1.00 92.06 211 GLU A N 1
ATOM 1586 C CA . GLU A 1 211 ? 20.021 7.457 -10.032 1.00 92.06 211 GLU A CA 1
ATOM 1587 C C . GLU A 1 211 ? 19.003 8.267 -10.855 1.00 92.06 211 GLU A C 1
ATOM 1589 O O . GLU A 1 211 ? 19.217 9.447 -11.158 1.00 92.06 211 GLU A O 1
ATOM 1594 N N . ARG A 1 212 ? 17.870 7.667 -11.251 1.00 90.81 212 ARG A N 1
ATOM 1595 C CA . ARG A 1 212 ? 16.855 8.370 -12.045 1.00 90.81 212 ARG A CA 1
ATOM 1596 C C . ARG A 1 212 ? 16.163 9.420 -11.180 1.00 90.81 212 ARG A C 1
ATOM 1598 O O . ARG A 1 212 ? 15.476 9.105 -10.216 1.00 90.81 212 ARG A O 1
ATOM 1605 N N . ARG A 1 213 ? 16.229 10.690 -11.594 1.00 84.94 213 ARG A N 1
ATOM 1606 C CA . ARG A 1 213 ? 15.602 11.820 -10.869 1.00 84.94 213 ARG A CA 1
ATOM 1607 C C . ARG A 1 213 ? 14.101 11.649 -10.619 1.00 84.94 213 ARG A C 1
ATOM 1609 O O . ARG A 1 213 ? 13.592 12.088 -9.595 1.00 84.94 213 ARG A O 1
ATOM 1616 N N . SER A 1 214 ? 13.391 11.016 -11.551 1.00 84.88 214 SER A N 1
ATOM 1617 C CA . SER A 1 214 ? 11.958 10.737 -11.425 1.00 84.88 214 SER A CA 1
ATOM 1618 C C . SER A 1 214 ? 11.632 9.584 -10.468 1.00 84.88 214 SER A C 1
ATOM 1620 O O . SER A 1 214 ? 10.450 9.323 -10.256 1.00 84.88 214 SER A O 1
ATOM 1622 N N . PHE A 1 215 ? 12.647 8.920 -9.900 1.00 91.12 215 PHE A N 1
ATOM 1623 C CA . PHE A 1 215 ? 12.544 7.779 -8.987 1.00 91.12 215 PHE A CA 1
ATOM 1624 C C . PHE A 1 215 ? 12.949 8.112 -7.548 1.00 91.12 215 PHE A C 1
ATOM 1626 O O . PHE A 1 215 ? 13.208 7.217 -6.755 1.00 91.12 215 PHE A O 1
ATOM 1633 N N . ALA A 1 216 ? 12.983 9.391 -7.182 1.00 92.88 216 ALA A N 1
ATOM 1634 C CA . ALA A 1 216 ? 13.269 9.749 -5.803 1.00 92.88 216 ALA A CA 1
ATOM 1635 C C . ALA A 1 216 ? 12.167 9.204 -4.856 1.00 92.88 216 ALA A C 1
ATOM 1637 O O . ALA A 1 216 ? 10.982 9.492 -5.090 1.00 92.88 216 ALA A O 1
ATOM 1638 N N . PRO A 1 217 ? 12.530 8.411 -3.830 1.00 95.69 217 PRO A N 1
ATOM 1639 C CA . PRO A 1 217 ? 11.568 7.717 -2.980 1.00 95.69 217 PRO A CA 1
ATOM 1640 C C . PRO A 1 217 ? 10.917 8.656 -1.960 1.00 95.69 217 PRO A C 1
ATOM 1642 O O . PRO A 1 217 ? 11.388 9.763 -1.721 1.00 95.69 217 PRO A O 1
ATOM 1645 N N . GLN A 1 218 ? 9.830 8.202 -1.340 1.00 96.00 218 GLN A N 1
ATOM 1646 C CA . GLN A 1 218 ? 9.247 8.777 -0.130 1.00 96.00 218 GLN A CA 1
ATOM 1647 C C . GLN A 1 218 ? 10.127 8.400 1.067 1.00 96.00 218 GLN A C 1
ATOM 1649 O O . GLN A 1 218 ? 9.863 7.439 1.790 1.00 96.00 218 GLN A O 1
ATOM 1654 N N . ASP A 1 219 ? 11.236 9.121 1.201 1.00 94.38 219 ASP A N 1
ATOM 1655 C CA . ASP A 1 219 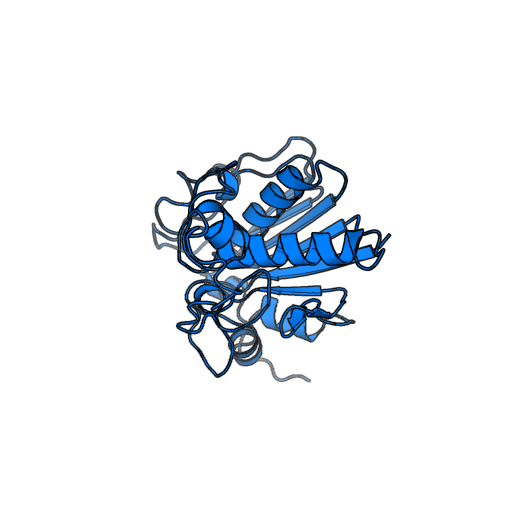? 12.166 9.023 2.321 1.00 94.38 219 ASP A CA 1
ATOM 1656 C C . ASP A 1 219 ? 11.725 9.896 3.512 1.00 94.38 219 ASP A C 1
ATOM 1658 O O . ASP A 1 219 ? 10.694 10.571 3.485 1.00 94.38 219 ASP A O 1
ATOM 1662 N N . ARG A 1 220 ? 12.530 9.889 4.580 1.00 92.94 220 ARG A N 1
ATOM 1663 C CA . ARG A 1 220 ? 12.266 10.658 5.803 1.00 92.94 220 ARG A CA 1
ATOM 1664 C C . ARG A 1 220 ? 12.068 12.154 5.548 1.00 92.94 220 ARG A C 1
ATOM 1666 O O . ARG A 1 220 ? 11.297 12.774 6.269 1.00 92.94 220 ARG A O 1
ATOM 1673 N N . ASP A 1 221 ? 12.773 12.728 4.582 1.00 92.25 221 ASP A N 1
ATOM 1674 C CA . ASP A 1 221 ? 12.790 14.176 4.378 1.00 92.25 221 ASP A CA 1
ATOM 1675 C C . ASP A 1 221 ? 11.621 14.629 3.481 1.00 92.25 221 ASP A C 1
ATOM 1677 O O . ASP A 1 221 ? 11.271 15.809 3.447 1.00 92.25 221 ASP A O 1
ATOM 1681 N N . ARG A 1 222 ? 10.987 13.688 2.771 1.00 92.75 222 ARG A N 1
ATOM 1682 C CA . ARG A 1 222 ? 9.808 13.923 1.922 1.00 92.75 222 ARG A CA 1
ATOM 1683 C C . ARG A 1 222 ? 8.486 13.625 2.613 1.00 92.75 222 ARG A C 1
ATOM 1685 O O . ARG A 1 222 ? 7.463 14.170 2.198 1.00 92.75 222 ARG A O 1
ATOM 1692 N N . MET A 1 223 ? 8.505 12.783 3.642 1.00 95.00 223 MET A N 1
ATOM 1693 C CA . MET A 1 223 ? 7.300 12.325 4.324 1.00 95.00 223 MET A CA 1
ATOM 1694 C C . MET A 1 223 ? 6.937 13.167 5.550 1.00 95.00 223 MET A C 1
ATOM 1696 O O . MET A 1 223 ? 7.795 13.546 6.342 1.00 95.00 223 MET A O 1
ATOM 1700 N N . ASP A 1 224 ? 5.636 13.383 5.735 1.00 95.06 224 ASP A N 1
ATOM 1701 C CA . ASP A 1 224 ? 5.042 13.898 6.969 1.00 95.06 224 ASP A CA 1
ATOM 1702 C C . ASP A 1 224 ? 4.454 12.720 7.752 1.00 95.06 224 ASP A C 1
ATOM 1704 O O . ASP A 1 224 ? 3.481 12.098 7.328 1.00 95.06 224 ASP A O 1
ATOM 1708 N N . ILE A 1 225 ? 5.101 12.335 8.851 1.00 95.69 225 ILE A N 1
ATOM 1709 C CA . ILE A 1 225 ? 4.764 11.115 9.591 1.00 95.69 225 ILE A CA 1
ATOM 1710 C C . ILE A 1 225 ? 4.313 11.498 10.991 1.00 95.69 225 ILE A C 1
ATOM 1712 O O . ILE A 1 225 ? 5.074 12.128 11.732 1.00 95.69 225 ILE A O 1
ATOM 1716 N N . ALA A 1 226 ? 3.110 11.055 11.370 1.00 92.56 226 ALA A N 1
ATOM 1717 C CA . ALA A 1 226 ? 2.580 11.250 12.711 1.00 92.56 226 ALA A CA 1
ATOM 1718 C C . ALA A 1 226 ? 3.594 10.823 13.787 1.00 92.56 226 ALA A C 1
ATOM 1720 O O . ALA A 1 226 ? 4.251 9.783 13.690 1.00 92.56 226 ALA A O 1
ATOM 1721 N N . ALA A 1 227 ? 3.721 11.628 14.845 1.00 93.19 227 ALA A N 1
ATOM 1722 C CA . ALA A 1 227 ? 4.718 11.406 15.894 1.00 93.19 227 ALA A CA 1
ATOM 1723 C C . ALA A 1 227 ? 4.550 10.057 16.622 1.00 93.19 227 ALA A C 1
ATOM 1725 O O . ALA A 1 227 ? 5.522 9.527 17.157 1.00 93.19 227 ALA A O 1
ATOM 1726 N N . THR A 1 228 ? 3.334 9.509 16.624 1.00 94.94 228 THR A N 1
ATOM 1727 C CA . THR A 1 228 ? 2.966 8.223 17.229 1.00 94.94 228 THR A CA 1
ATOM 1728 C C . THR A 1 228 ? 3.380 7.009 16.396 1.00 94.94 228 THR A C 1
ATOM 1730 O O . THR A 1 228 ? 3.427 5.904 16.931 1.00 94.94 228 THR A O 1
ATOM 1733 N N . THR A 1 229 ? 3.704 7.185 15.113 1.00 97.75 229 THR A N 1
ATOM 1734 C CA . THR A 1 229 ? 4.064 6.086 14.212 1.00 97.75 229 THR A CA 1
ATOM 1735 C C . THR A 1 229 ? 5.506 5.635 14.439 1.00 97.75 229 THR A C 1
ATOM 1737 O O . THR A 1 229 ? 6.461 6.409 14.283 1.00 97.75 229 THR A O 1
ATOM 1740 N N . THR A 1 230 ? 5.682 4.342 14.720 1.00 98.25 230 THR A N 1
ATOM 1741 C CA . THR A 1 230 ? 6.997 3.694 14.697 1.00 98.25 230 THR A CA 1
ATOM 1742 C C . THR A 1 230 ? 7.480 3.623 13.255 1.00 98.25 230 THR A C 1
ATOM 1744 O O . THR A 1 230 ? 6.835 3.008 12.409 1.00 98.25 230 THR A O 1
ATOM 1747 N N . ARG A 1 231 ? 8.618 4.253 12.953 1.00 97.00 231 ARG A N 1
ATOM 1748 C CA . ARG A 1 231 ? 9.150 4.343 11.586 1.00 97.00 231 ARG A CA 1
ATOM 1749 C C . ARG A 1 231 ? 10.583 3.835 11.489 1.00 97.00 231 ARG A C 1
ATOM 1751 O O . ARG A 1 231 ? 11.423 4.196 12.309 1.00 97.00 231 ARG A O 1
ATOM 1758 N N . CYS A 1 232 ? 10.867 3.040 10.464 1.00 98.00 232 CYS A N 1
ATOM 1759 C CA . CYS A 1 232 ? 12.195 2.521 10.159 1.00 98.00 232 CYS A CA 1
ATOM 1760 C C . CYS A 1 232 ? 12.488 2.684 8.664 1.00 98.00 232 CYS A C 1
ATOM 1762 O O . CYS A 1 232 ? 11.759 2.157 7.827 1.00 98.00 232 CYS A O 1
ATOM 1764 N N . PHE A 1 233 ? 13.557 3.406 8.333 1.00 98.06 233 PHE A N 1
ATOM 1765 C CA . PHE A 1 233 ? 14.046 3.541 6.963 1.00 98.06 233 PHE A CA 1
ATOM 1766 C C . PHE A 1 233 ? 15.343 2.749 6.831 1.00 98.06 233 PHE A C 1
ATOM 1768 O O . PHE A 1 233 ? 16.307 3.005 7.552 1.00 98.06 233 PHE A O 1
ATOM 1775 N N . LEU A 1 234 ? 15.350 1.784 5.921 1.00 97.88 234 LEU A N 1
ATOM 1776 C CA . LEU A 1 234 ? 16.426 0.831 5.702 1.00 97.88 234 LEU A CA 1
ATOM 1777 C C . LEU A 1 234 ? 17.067 1.105 4.334 1.00 97.88 234 LEU A C 1
ATOM 1779 O O . LEU A 1 234 ? 16.553 0.634 3.318 1.00 97.88 234 LEU A O 1
ATOM 1783 N N . PRO A 1 235 ? 18.161 1.882 4.274 1.00 96.88 235 PRO A N 1
ATOM 1784 C CA . PRO A 1 235 ? 18.905 2.060 3.034 1.00 96.88 235 PRO A CA 1
ATOM 1785 C C . PRO A 1 235 ? 19.577 0.739 2.651 1.00 96.88 235 PRO A C 1
ATOM 1787 O O . PRO A 1 235 ? 20.347 0.183 3.434 1.00 96.88 235 PRO A O 1
ATOM 1790 N N . MET A 1 236 ? 19.296 0.246 1.449 1.00 97.00 236 MET A N 1
ATOM 1791 C CA . MET A 1 236 ? 19.836 -1.011 0.934 1.00 97.00 236 MET A CA 1
ATOM 1792 C C . MET A 1 236 ? 20.587 -0.773 -0.381 1.00 97.00 236 MET A C 1
ATOM 1794 O O . MET A 1 236 ? 20.173 0.068 -1.188 1.00 97.00 236 MET A O 1
ATOM 1798 N N . PRO A 1 237 ? 21.710 -1.476 -0.617 1.00 96.00 237 PRO A N 1
ATOM 1799 C CA . PRO A 1 237 ? 22.397 -1.412 -1.899 1.00 96.00 237 PRO A CA 1
ATOM 1800 C C . PRO A 1 237 ? 21.506 -1.970 -3.016 1.00 96.00 237 PRO A C 1
ATOM 1802 O O . PRO A 1 237 ? 20.656 -2.828 -2.787 1.00 96.00 237 PRO A O 1
ATOM 1805 N N . GLY A 1 238 ? 21.731 -1.490 -4.233 1.00 94.12 238 GLY A N 1
ATOM 1806 C CA . GLY A 1 238 ? 21.017 -1.898 -5.437 1.00 94.12 238 GLY A CA 1
ATOM 1807 C C . GLY A 1 238 ? 20.082 -0.829 -6.002 1.00 94.12 238 GLY A C 1
ATOM 1808 O O . GLY A 1 238 ? 19.812 0.213 -5.394 1.00 94.12 238 GLY A O 1
ATOM 1809 N N . LYS A 1 239 ? 19.619 -1.085 -7.223 1.00 94.81 239 LYS A N 1
ATOM 1810 C CA . LYS A 1 239 ? 18.661 -0.264 -7.978 1.00 94.81 239 LYS A CA 1
ATOM 1811 C C . LYS A 1 239 ? 17.218 -0.586 -7.587 1.00 94.81 239 LYS A C 1
ATOM 1813 O O . LYS A 1 239 ? 16.949 -1.592 -6.940 1.00 94.81 239 LYS A O 1
ATOM 1818 N N . HIS A 1 240 ? 16.279 0.224 -8.075 1.00 94.50 240 HIS A N 1
ATOM 1819 C CA . HIS A 1 240 ? 14.849 0.145 -7.753 1.00 94.50 240 HIS A CA 1
ATOM 1820 C C . HIS A 1 240 ? 14.238 -1.267 -7.760 1.00 94.50 240 HIS A C 1
ATOM 1822 O O . HIS A 1 240 ? 13.579 -1.674 -6.810 1.00 94.50 240 HIS A O 1
ATOM 1828 N N . SER A 1 241 ? 14.441 -2.033 -8.836 1.00 92.94 241 SER A N 1
ATOM 1829 C CA . SER A 1 241 ? 13.884 -3.387 -8.955 1.00 92.94 241 SER A CA 1
ATOM 1830 C C . SER A 1 241 ? 14.696 -4.445 -8.206 1.00 92.94 241 SER A C 1
ATOM 1832 O O . SER A 1 241 ? 14.157 -5.489 -7.862 1.00 92.94 241 SER A O 1
ATOM 1834 N N . GLU A 1 242 ? 15.977 -4.198 -7.933 1.00 93.75 242 GLU A N 1
ATOM 1835 C CA . GLU A 1 242 ? 16.848 -5.156 -7.233 1.00 93.75 242 GLU A CA 1
ATOM 1836 C C . GLU A 1 242 ? 16.435 -5.335 -5.765 1.00 93.75 242 GLU A C 1
ATOM 1838 O O . GLU A 1 242 ? 16.756 -6.350 -5.162 1.00 93.75 242 GLU A O 1
ATOM 1843 N N . GLN A 1 243 ? 15.651 -4.399 -5.218 1.00 93.69 243 GLN A N 1
ATOM 1844 C CA . GLN A 1 243 ? 15.074 -4.516 -3.875 1.00 93.69 243 GLN A CA 1
ATOM 1845 C C . GLN A 1 243 ? 13.953 -5.554 -3.773 1.00 93.69 243 GLN A C 1
ATOM 1847 O O . GLN A 1 243 ? 13.537 -5.898 -2.668 1.00 93.69 243 GLN A O 1
ATOM 1852 N N . VAL A 1 244 ? 13.402 -6.001 -4.905 1.00 94.00 244 VAL A N 1
ATOM 1853 C CA . VAL A 1 244 ? 12.179 -6.815 -4.917 1.00 94.00 244 VAL A CA 1
ATOM 1854 C C . VAL A 1 244 ? 12.239 -8.034 -5.818 1.00 94.00 244 VAL A C 1
ATOM 1856 O O . VAL A 1 244 ? 11.450 -8.949 -5.611 1.00 94.00 244 VAL A O 1
ATOM 1859 N N . MET A 1 245 ? 13.116 -8.065 -6.820 1.00 91.88 245 MET A N 1
ATOM 1860 C CA . MET A 1 245 ? 13.228 -9.221 -7.705 1.00 91.88 245 MET A CA 1
ATOM 1861 C C . MET A 1 245 ? 14.124 -10.271 -7.062 1.00 91.88 245 MET A C 1
ATOM 1863 O O . MET A 1 245 ? 15.276 -9.989 -6.731 1.00 91.88 245 MET A O 1
ATOM 1867 N N . GLY A 1 246 ? 13.618 -11.495 -6.923 1.00 78.69 246 GLY A N 1
ATOM 1868 C CA . GLY A 1 246 ? 14.464 -12.624 -6.571 1.00 78.69 246 GLY A CA 1
ATOM 1869 C C . GLY A 1 246 ? 15.496 -12.886 -7.669 1.00 78.69 246 GLY A C 1
ATOM 1870 O O . GLY A 1 246 ? 15.198 -12.792 -8.860 1.00 78.69 246 GLY A O 1
ATOM 1871 N N . THR A 1 247 ? 16.723 -13.233 -7.286 1.00 67.31 247 THR A N 1
ATOM 1872 C CA . THR A 1 247 ? 17.732 -13.665 -8.253 1.00 67.31 247 THR A CA 1
ATOM 1873 C C . THR A 1 247 ? 17.292 -14.992 -8.868 1.00 67.31 247 THR A C 1
ATOM 1875 O O . THR A 1 247 ? 17.154 -16.007 -8.184 1.00 67.31 247 THR A O 1
ATOM 1878 N N . SER A 1 248 ? 17.066 -15.010 -10.180 1.00 50.69 248 SER A N 1
ATOM 1879 C CA . SER A 1 248 ? 16.897 -16.234 -10.965 1.00 50.69 248 SER A CA 1
ATOM 1880 C C . SER A 1 248 ? 18.242 -16.970 -11.027 1.00 50.69 248 SER A C 1
ATOM 1882 O O . SER A 1 248 ? 18.976 -16.885 -12.006 1.00 50.69 248 SER A O 1
ATOM 1884 N N . GLY A 1 249 ? 18.625 -17.625 -9.926 1.00 43.62 249 GLY A N 1
ATOM 1885 C CA . GLY A 1 249 ? 19.962 -18.213 -9.814 1.00 43.62 249 GLY A CA 1
ATOM 1886 C C . GLY A 1 249 ? 20.274 -19.072 -8.592 1.00 43.62 249 GLY A C 1
ATOM 1887 O O . GLY A 1 249 ? 21.398 -19.555 -8.506 1.00 43.62 249 GLY A O 1
ATOM 1888 N N . VAL A 1 250 ? 19.341 -19.323 -7.671 1.00 39.38 250 VAL A N 1
ATOM 1889 C CA . VAL A 1 250 ? 19.556 -20.347 -6.635 1.00 39.38 250 VAL A CA 1
ATOM 1890 C C . VAL A 1 250 ? 18.434 -21.364 -6.741 1.00 39.38 250 VAL A C 1
ATOM 1892 O O . VAL A 1 250 ? 17.280 -21.071 -6.438 1.00 39.38 250 VAL A O 1
ATOM 1895 N N . ALA A 1 251 ? 18.787 -22.541 -7.258 1.00 38.34 251 ALA A N 1
ATOM 1896 C CA . ALA A 1 251 ? 17.926 -23.708 -7.258 1.00 38.34 251 ALA A CA 1
ATOM 1897 C C . ALA A 1 251 ? 17.351 -23.911 -5.852 1.00 38.34 251 ALA A C 1
ATOM 1899 O O . ALA A 1 251 ? 18.089 -23.858 -4.868 1.00 38.34 251 ALA A O 1
ATOM 1900 N N . GLN A 1 252 ? 16.041 -24.143 -5.776 1.00 37.94 252 GLN A N 1
ATOM 1901 C CA . GLN A 1 252 ? 15.434 -24.732 -4.592 1.00 37.94 252 GLN A CA 1
ATOM 1902 C C . GLN A 1 252 ? 16.155 -26.061 -4.331 1.00 37.94 252 GLN A C 1
ATOM 1904 O O . GLN A 1 252 ? 16.046 -26.988 -5.134 1.00 37.94 252 GLN A O 1
ATOM 1909 N N . THR A 1 253 ? 16.962 -26.105 -3.274 1.00 37.25 253 THR A N 1
ATOM 1910 C CA . THR A 1 253 ? 17.483 -27.341 -2.677 1.00 37.25 253 THR A CA 1
ATOM 1911 C C . THR A 1 253 ? 16.509 -27.849 -1.639 1.00 37.25 253 THR A C 1
ATOM 1913 O O . THR A 1 253 ? 16.080 -26.998 -0.824 1.00 37.25 253 THR A O 1
#

Foldseek 3Di:
DAEAEEQFEAAQFFLVNCCVQVFQSNVCVVPDPKDEFAADQQDTDDMRYHYAGHFNHDDPPDQALLQAQLRHRDGLDVDPPPPDDPDDDDDALQVCVVRSNDPGDHVPPFDDDPSRNLVSRLSSVLNSVVCCVPVVVNQAQEYEYEYEACRLLSLLLNQVVCCVVPNLSYAYEGEYEQHANFDCCLQPGQSSAEHDLSYAEEEYEHEPPADDPRSHGSDPVSHHYPPNHHYHYHYDYDYRRVSTGDPPDDDDD